Protein AF-A0AAP2DMF8-F1 (afdb_monomer_lite)

Secondary structure (DSSP, 8-state):
-HHHHHHHHHHHHHTT--PPPPPEEEE--HHHHHHHHHHHTSTTS-S-HHHHHHHHSTT-SHHHHHHHHHHHT-----EE--TTSPTTSSPPEEHHHHHHHHHHH-SSHHHHHHHHBTTB-HHHHHHHHHHHHHHHHHHIIIIIHHHHHHHH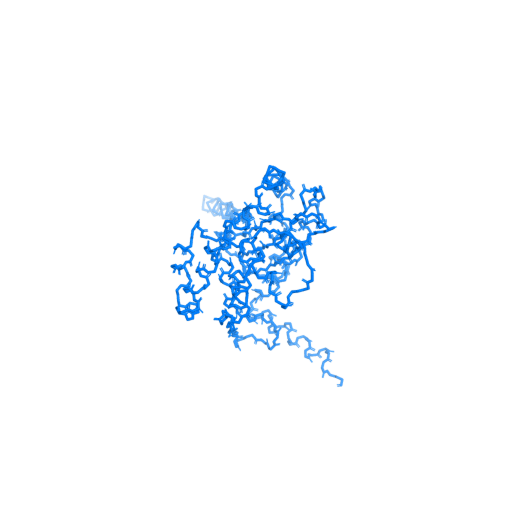HHHHHHHHHHHHTTHHHHHHHHHHHHTB---TTSPEEEEEEE-TT-SS---EEETTEEEEEE-TT---HHHHHHHHHHHHHHHHHHTB-HHHHHHHHHHHHHHHS--

Foldseek 3Di:
DVVVVVVVVVVVVVVPPPQQFAAEAFDAFLLLLLLVLLQCCAPPHDDALSVVLCCPDPNVDPVSVVLSVCSVPQPQWDWADDVLADPPQADIDTSVLQLSVLSLVDPALVSSLVSSPPSTPNVSSVSSSVSSVVRSVVCCVRFCVVLVVLVVVVSVVLVVVCVVVVLSVVVVVLCVVLVADDRSVDHQYEHEGEREPDPAKDWADDDSYIYMHGHSPDDDSVVVSVVNVVRVSVVSSNRRDSVVSVVVVVVCCVPPVPD

pLDDT: mean 92.04, std 11.85, range [44.16, 98.81]

Organism: NCBI:txid2782349

Structure (mmCIF, N/CA/C/O backbone):
data_AF-A0AAP2DMF8-F1
#
_entry.id   AF-A0AAP2DMF8-F1
#
loop_
_atom_site.group_PDB
_atom_site.id
_atom_site.type_symbol
_atom_site.label_atom_id
_atom_site.label_alt_id
_atom_site.label_comp_id
_atom_site.label_asym_id
_atom_site.label_entity_id
_atom_site.label_seq_id
_atom_site.pdbx_PDB_ins_code
_atom_site.Cartn_x
_atom_site.Cartn_y
_atom_site.Cartn_z
_atom_site.occupancy
_atom_site.B_iso_or_equiv
_atom_site.auth_seq_id
_atom_site.auth_comp_id
_atom_site.auth_asym_id
_atom_site.auth_atom_id
_atom_site.pdbx_PDB_model_num
ATOM 1 N N . MET A 1 1 ? -0.158 4.351 -59.931 1.00 57.78 1 MET A N 1
ATOM 2 C CA . MET A 1 1 ? -0.728 5.292 -58.930 1.00 57.78 1 MET A CA 1
ATOM 3 C C . MET A 1 1 ? -1.593 4.613 -57.868 1.00 57.78 1 MET A C 1
ATOM 5 O O . MET A 1 1 ? -1.328 4.850 -56.700 1.00 57.78 1 MET A O 1
ATOM 9 N N . LYS A 1 2 ? -2.557 3.743 -58.217 1.00 54.47 2 LYS A N 1
ATOM 10 C CA . LYS A 1 2 ? -3.480 3.111 -57.244 1.00 54.47 2 LYS A CA 1
ATOM 11 C C . LYS A 1 2 ? -2.802 2.346 -56.086 1.00 54.47 2 LYS A C 1
ATOM 13 O O . LYS A 1 2 ? -3.217 2.505 -54.949 1.00 54.47 2 LYS A O 1
ATOM 18 N N . GLN A 1 3 ? -1.717 1.607 -56.340 1.00 58.47 3 GLN A N 1
ATOM 19 C CA . GLN A 1 3 ? -0.972 0.896 -55.282 1.00 58.47 3 GLN A CA 1
ATOM 20 C C . GLN A 1 3 ? -0.193 1.827 -54.334 1.00 58.47 3 GLN A C 1
ATOM 22 O O . GLN A 1 3 ? -0.058 1.521 -53.155 1.00 58.47 3 GLN A O 1
ATOM 27 N N . ARG A 1 4 ? 0.277 2.990 -54.817 1.00 60.00 4 ARG A N 1
ATOM 28 C CA . ARG A 1 4 ? 0.995 3.973 -53.983 1.00 60.00 4 ARG A CA 1
ATOM 29 C C . ARG A 1 4 ? 0.049 4.736 -53.048 1.00 60.00 4 ARG A C 1
ATOM 31 O O . ARG A 1 4 ? 0.435 5.037 -51.930 1.00 60.00 4 ARG A O 1
ATOM 38 N N . LEU A 1 5 ? -1.192 4.980 -53.480 1.00 64.56 5 LEU A N 1
ATOM 39 C CA . LEU A 1 5 ? -2.255 5.536 -52.631 1.00 64.56 5 LEU A CA 1
ATOM 40 C C . LEU A 1 5 ? -2.709 4.551 -51.542 1.00 64.56 5 LEU A C 1
ATOM 42 O O . LEU A 1 5 ? -2.976 4.975 -50.424 1.00 64.56 5 LEU A O 1
ATOM 46 N N . LEU A 1 6 ? -2.746 3.247 -51.842 1.00 63.56 6 LEU A N 1
ATOM 47 C CA . LEU A 1 6 ? -3.119 2.218 -50.864 1.00 63.56 6 LEU A CA 1
ATOM 48 C C . LEU A 1 6 ? -2.064 2.060 -49.754 1.00 63.56 6 LEU A C 1
ATOM 50 O O . LEU A 1 6 ? -2.418 1.940 -48.586 1.00 63.56 6 LEU A O 1
ATOM 54 N N . LEU A 1 7 ? -0.777 2.120 -50.116 1.00 63.28 7 LEU A N 1
ATOM 55 C CA . LEU A 1 7 ? 0.345 2.119 -49.168 1.00 63.28 7 LEU A CA 1
ATOM 56 C C . LEU A 1 7 ? 0.354 3.367 -48.276 1.00 63.28 7 LEU A C 1
ATOM 58 O O . LEU A 1 7 ? 0.592 3.235 -47.082 1.00 63.28 7 LEU A O 1
ATOM 62 N N . LEU A 1 8 ? 0.042 4.546 -48.831 1.00 61.31 8 LEU A N 1
ATOM 63 C CA . LEU A 1 8 ? -0.055 5.795 -48.064 1.00 61.31 8 LEU A CA 1
ATOM 64 C C . LEU A 1 8 ? -1.242 5.787 -47.084 1.00 61.31 8 LEU A C 1
ATOM 66 O O . LEU A 1 8 ? -1.142 6.310 -45.980 1.00 61.31 8 LEU A O 1
ATOM 70 N N . ALA A 1 9 ? -2.367 5.182 -47.481 1.00 61.09 9 ALA A N 1
ATOM 71 C CA . ALA A 1 9 ? -3.514 4.997 -46.600 1.00 61.09 9 ALA A CA 1
ATOM 72 C C . ALA A 1 9 ? -3.183 4.022 -45.458 1.00 61.09 9 ALA A C 1
ATOM 74 O O . ALA A 1 9 ? -3.486 4.315 -44.307 1.00 61.09 9 ALA A O 1
ATOM 75 N N . PHE A 1 10 ? -2.499 2.908 -45.744 1.00 58.22 10 PHE A N 1
ATOM 76 C CA . PHE A 1 10 ? -2.104 1.940 -44.715 1.00 58.22 10 PHE A CA 1
ATOM 77 C C . PHE A 1 10 ? -1.116 2.525 -43.694 1.00 58.22 10 PHE A C 1
ATOM 79 O O . PHE A 1 10 ? -1.256 2.254 -42.505 1.00 58.22 10 PHE A O 1
ATOM 86 N N . SER A 1 11 ? -0.176 3.377 -44.120 1.00 57.53 11 SER A N 1
ATOM 87 C CA . SER A 1 11 ? 0.749 4.053 -43.199 1.00 57.53 11 SER A CA 1
ATOM 88 C C . SER A 1 11 ? 0.088 5.156 -42.359 1.00 57.53 11 SER A C 1
ATOM 90 O O . SER A 1 11 ? 0.510 5.382 -41.226 1.00 57.53 11 SER A O 1
ATOM 92 N N . LEU A 1 12 ? -0.985 5.789 -42.851 1.00 55.19 12 LEU A N 1
ATOM 93 C CA . LEU A 1 12 ? -1.805 6.734 -42.074 1.00 55.19 12 LEU A CA 1
ATOM 94 C C . LEU A 1 12 ? -2.716 6.037 -41.043 1.00 55.19 12 LEU A C 1
ATOM 96 O O . LEU A 1 12 ? -3.024 6.623 -40.007 1.00 55.19 12 LEU A O 1
ATOM 100 N N . PHE A 1 13 ? -3.122 4.784 -41.280 1.00 51.28 13 PHE A N 1
ATOM 101 C CA . PHE A 1 13 ? -3.886 4.000 -40.298 1.00 51.28 13 PHE A CA 1
ATOM 102 C C . PHE A 1 13 ? -3.004 3.375 -39.207 1.00 51.28 13 PHE A C 1
ATOM 104 O O . PHE A 1 13 ? -3.477 3.190 -38.088 1.00 51.28 13 PHE A O 1
ATOM 111 N N . THR A 1 14 ? -1.715 3.117 -39.466 1.00 52.53 14 THR A N 1
ATOM 112 C CA . THR A 1 14 ? -0.788 2.629 -38.425 1.00 52.53 14 THR A CA 1
ATOM 113 C C . THR A 1 14 ? -0.403 3.691 -37.393 1.00 52.53 14 THR A C 1
ATOM 115 O O . THR A 1 14 ? 0.017 3.337 -36.297 1.00 52.53 14 THR A O 1
ATOM 118 N N . THR A 1 15 ? -0.583 4.984 -37.688 1.00 48.97 15 THR A N 1
ATOM 119 C CA . THR A 1 15 ? -0.313 6.072 -36.727 1.00 48.97 15 THR A CA 1
ATOM 120 C C . THR A 1 15 ? -1.485 6.372 -35.788 1.00 48.97 15 THR A C 1
ATOM 122 O O . THR A 1 15 ? -1.335 7.177 -34.876 1.00 48.97 15 THR A O 1
ATOM 125 N N . LEU A 1 16 ? -2.645 5.732 -35.986 1.00 44.16 16 LEU A N 1
ATOM 126 C CA . LEU A 1 16 ? -3.814 5.841 -35.099 1.00 44.16 16 LEU A CA 1
ATOM 127 C C . LEU A 1 16 ? -3.920 4.689 -34.094 1.00 44.16 16 LEU A C 1
ATOM 129 O O . LEU A 1 16 ? -4.906 4.602 -33.363 1.00 44.16 16 LEU A O 1
ATOM 133 N N . ALA A 1 17 ? -2.896 3.838 -33.999 1.00 44.91 17 ALA A N 1
ATOM 134 C CA . ALA A 1 17 ? -2.698 3.024 -32.811 1.00 44.91 17 ALA A CA 1
ATOM 135 C C . ALA A 1 17 ? -2.281 3.955 -31.661 1.00 44.91 17 ALA A C 1
ATOM 137 O O . ALA A 1 17 ? -1.113 4.025 -31.288 1.00 44.91 17 ALA A O 1
ATOM 138 N N . SER A 1 18 ? -3.234 4.724 -31.125 1.00 49.28 18 SER A N 1
ATOM 139 C CA . SER A 1 18 ? -3.089 5.306 -29.799 1.00 49.28 18 SER A CA 1
ATOM 140 C C . SER A 1 18 ? -2.836 4.140 -28.855 1.00 49.28 18 SER A C 1
ATOM 142 O O . SER A 1 18 ? -3.754 3.377 -28.550 1.00 49.28 18 SER A O 1
ATOM 144 N N . GLY A 1 19 ? -1.578 3.969 -28.444 1.00 57.41 19 GLY A N 1
ATOM 145 C CA . GLY A 1 19 ? -1.260 3.135 -27.297 1.00 57.41 19 GLY A CA 1
ATOM 146 C C . GLY A 1 19 ? -2.193 3.557 -26.169 1.00 57.41 19 GLY A C 1
ATOM 147 O O . GLY A 1 19 ? -2.391 4.757 -25.954 1.00 57.41 19 GLY A O 1
ATOM 148 N N . GLN A 1 20 ? -2.856 2.590 -25.533 1.00 66.94 20 GLN A N 1
ATOM 149 C CA . GLN A 1 20 ? -3.723 2.897 -24.401 1.00 66.94 20 GLN A CA 1
ATOM 150 C C . GLN A 1 20 ? -2.899 3.710 -23.396 1.00 66.94 20 GLN A C 1
ATOM 152 O O . GLN A 1 20 ? -1.739 3.382 -23.143 1.00 66.94 20 GLN A O 1
ATOM 157 N N . LYS A 1 21 ? -3.465 4.808 -22.896 1.00 82.06 21 LYS A N 1
ATOM 158 C CA . LYS A 1 21 ? -2.801 5.626 -21.882 1.00 82.06 21 LYS A CA 1
ATOM 159 C C . LYS A 1 21 ? -2.784 4.863 -20.558 1.00 82.06 21 LYS A C 1
ATOM 161 O O . LYS A 1 21 ? -3.762 4.164 -20.282 1.00 82.06 21 LYS A O 1
ATOM 166 N N . PRO A 1 22 ? -1.736 4.989 -19.729 1.00 88.88 22 PRO A N 1
ATOM 167 C CA . PRO A 1 22 ? -1.749 4.447 -18.382 1.00 88.88 22 PRO A CA 1
ATOM 168 C C . PRO A 1 22 ? -2.979 4.940 -17.620 1.00 88.88 22 PRO A C 1
ATOM 170 O O . PRO A 1 22 ? -3.335 6.118 -17.671 1.00 88.88 22 PRO A O 1
ATOM 173 N N . VAL A 1 23 ? -3.641 4.028 -16.917 1.00 92.31 23 VAL A N 1
ATOM 174 C CA . 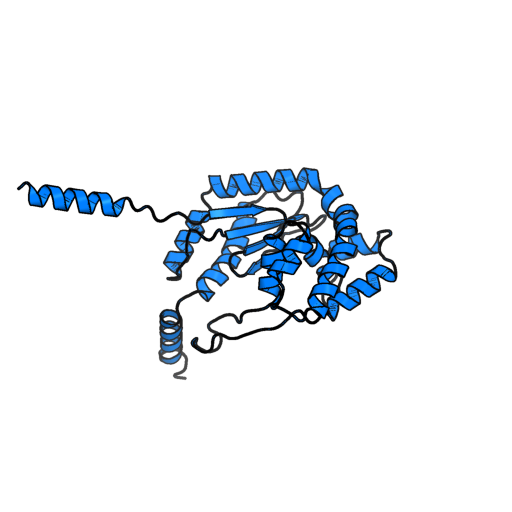VAL A 1 23 ? -4.837 4.341 -16.132 1.00 92.31 23 VAL A CA 1
ATOM 175 C C . VAL A 1 23 ? -4.444 4.472 -14.670 1.00 92.31 23 VAL A C 1
ATOM 177 O O . VAL A 1 23 ? -3.797 3.584 -14.123 1.00 92.31 23 VAL A O 1
ATOM 180 N N . PHE A 1 24 ? -4.856 5.568 -14.038 1.00 95.81 24 PHE A N 1
ATOM 181 C CA . PHE A 1 24 ? -4.701 5.780 -12.605 1.00 95.81 24 PHE A CA 1
ATOM 182 C C . PHE A 1 24 ? -6.040 5.586 -11.910 1.00 95.81 24 PHE A C 1
ATOM 184 O O . PHE A 1 24 ? -7.000 6.306 -12.185 1.00 95.81 24 PHE A O 1
ATOM 191 N N . ASN A 1 25 ? -6.088 4.632 -10.990 1.00 96.06 25 ASN A N 1
ATOM 192 C CA . ASN A 1 25 ? -7.276 4.320 -10.212 1.00 96.06 25 ASN A CA 1
ATOM 193 C C . ASN A 1 25 ? -7.092 4.825 -8.787 1.00 96.06 25 ASN A C 1
ATOM 195 O O . ASN A 1 25 ? -6.145 4.446 -8.105 1.00 96.06 25 ASN A O 1
ATOM 199 N N . VAL A 1 26 ? -8.012 5.662 -8.320 1.00 96.81 26 VAL A N 1
ATOM 200 C CA . VAL A 1 26 ? -8.028 6.139 -6.936 1.00 96.81 26 VAL A CA 1
ATOM 201 C C . VAL A 1 26 ? -8.994 5.289 -6.130 1.00 96.81 26 VAL A C 1
ATOM 203 O O . VAL A 1 26 ? -10.142 5.102 -6.532 1.00 96.81 26 VAL A O 1
ATOM 206 N N . ARG A 1 27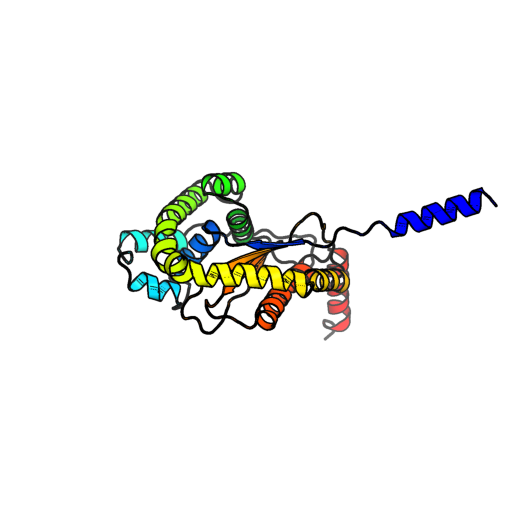 ? -8.555 4.789 -4.974 1.00 95.44 27 ARG A N 1
ATOM 207 C CA . ARG A 1 27 ? -9.403 3.973 -4.103 1.00 95.44 27 ARG A CA 1
ATOM 208 C C . ARG A 1 27 ? -9.100 4.143 -2.621 1.00 95.44 27 ARG A C 1
ATOM 210 O O . ARG A 1 27 ? -8.063 4.657 -2.209 1.00 95.44 27 ARG A O 1
ATOM 217 N N . TYR A 1 28 ? -10.025 3.639 -1.822 1.00 97.25 28 TYR A N 1
ATOM 218 C CA . TYR A 1 28 ? -9.837 3.336 -0.411 1.00 97.25 28 TYR A CA 1
ATOM 219 C C . TYR A 1 28 ? -9.863 1.809 -0.248 1.00 97.25 28 TYR A C 1
ATOM 221 O O . TYR A 1 28 ? -10.702 1.143 -0.850 1.00 97.25 28 TYR A O 1
ATOM 229 N N . SER A 1 29 ? -8.940 1.249 0.539 1.00 98.00 29 SER A N 1
ATOM 230 C CA . SER A 1 29 ? -8.905 -0.186 0.862 1.00 98.00 29 SER A CA 1
ATOM 231 C C . SER A 1 29 ? -8.958 -0.374 2.375 1.00 98.00 29 SER A C 1
ATOM 233 O O . SER A 1 29 ? -7.991 -0.090 3.084 1.00 98.00 29 SER A O 1
ATOM 235 N N . GLU A 1 30 ? -10.080 -0.877 2.886 1.00 98.06 30 GLU A N 1
ATOM 236 C CA . GLU A 1 30 ? -10.251 -1.176 4.314 1.00 98.06 30 GLU A CA 1
ATOM 237 C C . GLU A 1 30 ? -9.221 -2.203 4.808 1.00 98.06 30 GLU A C 1
ATOM 239 O O . GLU A 1 30 ? -8.639 -2.048 5.882 1.00 98.06 30 GLU A O 1
ATOM 244 N N . LEU A 1 31 ? -8.937 -3.232 4.004 1.00 98.56 31 LEU A N 1
ATOM 245 C CA . LEU A 1 31 ? -7.990 -4.285 4.370 1.00 98.56 31 LEU A CA 1
ATOM 246 C C . LEU A 1 31 ? -6.563 -3.743 4.496 1.00 98.56 31 LEU A C 1
ATOM 248 O O . LEU A 1 31 ? -5.889 -4.005 5.496 1.00 98.56 31 LEU A O 1
ATOM 252 N N . LEU A 1 32 ? -6.109 -2.957 3.511 1.00 98.62 32 LEU A N 1
ATOM 253 C CA . LEU A 1 32 ? -4.788 -2.334 3.561 1.00 98.62 32 LEU A CA 1
ATOM 254 C C . LEU A 1 32 ? -4.696 -1.374 4.746 1.00 98.62 32 LEU A C 1
ATOM 256 O O . LEU A 1 32 ? -3.713 -1.381 5.482 1.00 98.62 32 LEU A O 1
ATOM 260 N N . THR A 1 33 ? -5.709 -0.537 4.933 1.00 98.00 33 THR A N 1
ATOM 261 C CA . THR A 1 33 ? -5.682 0.501 5.969 1.00 98.00 33 THR A CA 1
ATOM 262 C C . THR A 1 33 ? -5.756 -0.083 7.368 1.00 98.00 33 THR A C 1
ATOM 264 O O . THR A 1 33 ? -5.054 0.393 8.258 1.00 98.00 33 THR A O 1
ATOM 267 N N . THR A 1 34 ? -6.477 -1.190 7.543 1.00 98.62 34 THR A N 1
ATOM 268 C CA . THR A 1 34 ? -6.451 -1.989 8.773 1.00 98.62 34 THR A CA 1
ATOM 269 C C . THR A 1 34 ? -5.062 -2.572 9.034 1.00 98.62 34 THR A C 1
ATOM 271 O O . THR A 1 34 ? -4.575 -2.502 10.164 1.00 98.62 34 THR A O 1
ATOM 274 N N . TYR A 1 35 ? -4.397 -3.120 8.007 1.00 98.56 35 TYR A N 1
ATOM 275 C CA . TYR A 1 35 ? -3.022 -3.616 8.132 1.00 98.56 35 TYR A CA 1
ATOM 276 C C . TYR A 1 35 ? -2.065 -2.502 8.559 1.00 98.56 35 TYR A C 1
ATOM 278 O O . TYR A 1 35 ? -1.346 -2.654 9.545 1.00 98.56 35 TYR A O 1
ATOM 286 N N . ILE A 1 36 ? -2.101 -1.362 7.866 1.00 97.88 36 ILE A N 1
ATOM 287 C CA . ILE A 1 36 ? -1.262 -0.197 8.165 1.00 97.88 36 ILE A CA 1
ATOM 288 C C . ILE A 1 36 ? -1.532 0.313 9.579 1.00 97.88 36 ILE A C 1
ATOM 290 O O . ILE A 1 36 ? -0.580 0.588 10.308 1.00 97.88 36 ILE A O 1
ATOM 294 N N . PHE A 1 37 ? -2.799 0.416 9.982 1.00 98.25 37 PHE A N 1
ATOM 295 C CA . PHE A 1 37 ? -3.185 0.811 11.331 1.00 98.25 37 PHE A CA 1
ATOM 296 C C . PHE A 1 37 ? -2.558 -0.118 12.366 1.00 98.25 37 PHE A C 1
ATOM 298 O O . PHE A 1 37 ? -1.785 0.349 13.196 1.00 98.25 37 PHE A O 1
ATOM 305 N N . ALA A 1 38 ? -2.811 -1.426 12.274 1.00 98.25 38 ALA A N 1
ATOM 306 C CA . ALA A 1 38 ? -2.287 -2.407 13.220 1.00 98.25 38 ALA A CA 1
ATOM 307 C C . ALA A 1 38 ? -0.749 -2.426 13.243 1.00 98.25 38 ALA A C 1
ATOM 309 O O . ALA A 1 38 ? -0.148 -2.485 14.316 1.00 98.25 38 ALA A O 1
ATOM 310 N N . LYS A 1 39 ? -0.103 -2.311 12.076 1.00 97.31 39 LYS A N 1
ATOM 311 C CA . LYS A 1 39 ? 1.358 -2.259 11.953 1.00 97.31 39 LYS A CA 1
ATOM 312 C C . LYS A 1 39 ? 1.937 -1.008 12.615 1.00 97.31 39 LYS A C 1
ATOM 314 O O . LYS A 1 39 ? 2.896 -1.112 13.369 1.00 97.31 39 LYS A O 1
ATOM 319 N N . ASN A 1 40 ? 1.293 0.147 12.450 1.00 96.75 40 ASN A N 1
ATOM 320 C CA . ASN A 1 40 ? 1.678 1.389 13.126 1.00 96.75 40 ASN A CA 1
ATOM 321 C C . ASN A 1 40 ? 1.478 1.349 14.644 1.00 96.75 40 ASN A C 1
ATOM 323 O O . ASN A 1 40 ? 1.961 2.257 15.314 1.00 96.75 40 ASN A O 1
ATOM 327 N N . LEU A 1 41 ? 0.794 0.346 15.206 1.00 97.31 41 LEU A N 1
ATOM 328 C CA . LEU A 1 41 ? 0.699 0.153 16.655 1.00 97.31 41 LEU A CA 1
ATOM 329 C C . LEU A 1 41 ? 1.883 -0.636 17.233 1.00 97.31 41 LEU A C 1
ATOM 331 O O . LEU A 1 41 ? 2.071 -0.600 18.451 1.00 97.31 41 LEU A O 1
ATOM 335 N N . THR A 1 42 ? 2.691 -1.315 16.410 1.00 96.38 42 THR A N 1
ATOM 336 C CA . THR A 1 42 ? 3.801 -2.139 16.913 1.00 96.38 42 THR A CA 1
ATOM 337 C C . THR A 1 42 ? 4.950 -1.302 17.471 1.00 96.38 42 THR A C 1
ATOM 339 O O . THR A 1 42 ? 5.043 -0.091 17.242 1.00 96.38 42 THR A O 1
ATOM 342 N N . ALA A 1 43 ? 5.824 -1.932 18.260 1.00 90.69 43 ALA A N 1
ATOM 343 C CA . ALA A 1 43 ? 6.897 -1.240 18.970 1.00 90.69 43 ALA A CA 1
ATOM 344 C C . ALA A 1 43 ? 7.907 -0.568 18.024 1.00 90.69 43 ALA A C 1
ATOM 346 O O . ALA A 1 43 ? 8.430 0.488 18.365 1.00 90.69 43 ALA A O 1
ATOM 347 N N . GLY A 1 44 ? 8.128 -1.138 16.832 1.00 87.12 44 GLY A N 1
ATOM 348 C CA . GLY A 1 44 ? 9.069 -0.606 15.841 1.00 87.12 44 GLY A CA 1
ATOM 349 C C . GLY A 1 44 ? 8.681 0.750 15.241 1.00 87.12 44 GLY A C 1
ATOM 350 O O . GLY A 1 44 ? 9.542 1.454 14.723 1.00 87.12 44 GLY A O 1
ATOM 351 N N . TYR A 1 45 ? 7.410 1.149 15.332 1.00 87.62 45 TYR A N 1
ATOM 352 C CA . TYR A 1 45 ? 6.971 2.478 14.907 1.00 87.62 45 TYR A CA 1
ATOM 353 C C . TYR A 1 45 ? 7.095 3.463 16.072 1.00 87.62 45 TYR A C 1
ATOM 355 O O . TYR A 1 45 ? 6.770 3.125 17.206 1.00 87.62 45 TYR A O 1
ATOM 363 N N . GLY A 1 46 ? 7.525 4.701 15.825 1.00 89.25 46 GLY A N 1
ATOM 364 C CA . GLY A 1 46 ? 7.488 5.760 16.841 1.00 89.25 46 GLY A CA 1
ATOM 365 C C . GLY A 1 46 ? 6.059 6.105 17.286 1.00 89.25 46 GLY A C 1
ATOM 366 O O . GLY A 1 46 ? 5.081 5.490 16.841 1.00 89.25 46 GLY A O 1
ATOM 367 N N . ASP A 1 47 ? 5.914 7.102 18.159 1.00 91.00 47 ASP A N 1
ATOM 368 C CA . ASP A 1 47 ? 4.594 7.674 18.434 1.00 91.00 47 ASP A CA 1
ATOM 369 C C . ASP A 1 47 ? 3.997 8.277 17.153 1.00 91.00 47 ASP A C 1
ATOM 371 O O . ASP A 1 47 ? 4.682 8.918 16.357 1.00 91.00 47 ASP A O 1
ATOM 375 N N . ASN A 1 48 ? 2.707 8.028 16.938 1.00 92.44 48 ASN A N 1
ATOM 376 C CA . ASN A 1 48 ? 1.977 8.447 15.746 1.00 92.44 48 ASN A CA 1
ATOM 377 C C . ASN A 1 48 ? 0.481 8.651 16.067 1.00 92.44 48 ASN A C 1
ATOM 379 O O . ASN A 1 48 ? 0.019 8.228 17.141 1.00 92.44 48 ASN A O 1
ATOM 383 N N . PRO A 1 49 ? -0.297 9.289 15.169 1.00 92.62 49 PRO A N 1
ATOM 384 C CA . PRO A 1 49 ? -1.717 9.545 15.408 1.00 92.62 49 PRO A CA 1
ATOM 385 C C . PRO A 1 49 ? -2.534 8.277 15.697 1.00 92.62 49 PRO A C 1
ATOM 387 O O . PRO A 1 49 ? -3.347 8.278 16.618 1.00 92.62 49 PRO A O 1
ATOM 390 N N . PHE A 1 50 ? -2.269 7.161 15.009 1.00 95.31 50 PHE A N 1
ATOM 391 C CA . PHE A 1 50 ? -2.989 5.903 15.241 1.00 95.31 50 PHE A CA 1
ATOM 392 C C . PHE A 1 50 ? -2.739 5.326 16.631 1.00 95.31 50 PHE A C 1
ATOM 394 O O . PHE A 1 50 ? -3.690 4.961 17.323 1.00 95.31 50 PHE A O 1
ATOM 401 N N . LYS A 1 51 ? -1.481 5.306 17.087 1.00 94.94 51 LYS A N 1
ATOM 402 C CA . LYS A 1 51 ? -1.142 4.913 18.464 1.00 94.94 51 LYS A CA 1
ATOM 403 C C . LYS A 1 51 ? -1.824 5.797 19.492 1.00 94.94 51 LYS A C 1
ATOM 405 O O . LYS A 1 51 ? -2.278 5.294 20.518 1.00 94.94 51 LYS A O 1
ATOM 410 N N . THR A 1 52 ? -1.881 7.097 19.225 1.00 94.12 52 THR A N 1
ATOM 411 C CA . THR A 1 52 ? -2.499 8.073 20.126 1.00 94.12 52 THR A CA 1
ATOM 412 C C . THR A 1 52 ? -3.989 7.793 20.299 1.00 94.12 52 THR A C 1
ATOM 414 O O . THR A 1 52 ? -4.453 7.697 21.435 1.00 94.12 52 THR A O 1
ATOM 417 N N . GLU A 1 53 ? -4.723 7.594 19.203 1.00 95.12 53 GLU A N 1
ATOM 418 C CA . GLU A 1 53 ? -6.157 7.280 19.259 1.00 95.12 53 GLU A CA 1
ATOM 419 C C . GLU A 1 53 ? -6.419 5.894 19.861 1.00 95.12 53 GLU A C 1
ATOM 421 O O . GLU A 1 53 ? -7.286 5.734 20.721 1.00 95.12 53 GLU A O 1
ATOM 426 N N . PHE A 1 54 ? -5.608 4.894 19.507 1.00 97.12 54 PHE A N 1
ATOM 427 C CA . PHE A 1 54 ? -5.746 3.546 20.052 1.00 97.12 54 PHE A CA 1
ATOM 428 C C . PHE A 1 54 ? -5.555 3.505 21.575 1.00 97.12 54 PHE A C 1
ATOM 430 O O . PHE A 1 54 ? -6.398 2.936 22.270 1.00 97.12 54 PHE A O 1
ATOM 437 N N . LYS A 1 55 ? -4.501 4.144 22.109 1.00 96.06 55 LYS A N 1
ATOM 438 C CA . LYS A 1 55 ? -4.188 4.181 23.555 1.00 96.06 55 LYS A CA 1
ATOM 439 C C . LYS A 1 55 ? -5.304 4.817 24.398 1.00 96.06 55 LYS A C 1
ATOM 441 O O . LYS A 1 55 ? -5.468 4.436 25.551 1.00 96.06 55 LYS A O 1
ATOM 446 N N . LYS A 1 56 ? -6.060 5.769 23.839 1.00 96.19 56 LYS A N 1
ATOM 447 C CA . LYS A 1 56 ? -7.190 6.439 24.515 1.00 96.19 56 LYS A CA 1
ATOM 448 C C . LYS A 1 56 ? -8.496 5.640 24.452 1.00 96.19 56 LYS A C 1
ATOM 450 O O . LYS A 1 56 ? -9.451 5.970 25.148 1.00 96.19 56 LYS A O 1
ATOM 455 N N . SER A 1 57 ? -8.564 4.633 23.586 1.00 97.62 57 SER A N 1
ATOM 456 C CA . SER A 1 57 ? -9.795 3.900 23.301 1.00 97.62 57 SER A CA 1
ATOM 457 C C . SER A 1 57 ? -10.056 2.751 24.278 1.00 97.62 57 SER A C 1
ATOM 459 O O . SER A 1 57 ? -9.152 2.233 24.934 1.00 97.62 57 SER A O 1
ATOM 461 N N . LYS A 1 58 ? -11.292 2.236 24.259 1.00 98.06 58 LYS A N 1
ATOM 462 C CA . LYS A 1 58 ? -11.683 0.991 24.947 1.00 98.06 58 LYS A CA 1
ATOM 463 C C . LYS A 1 58 ? -10.945 -0.262 24.441 1.00 98.06 58 LYS A C 1
ATOM 465 O O . LYS A 1 58 ? -11.065 -1.325 25.043 1.00 98.06 58 LYS A O 1
ATOM 470 N N . TYR A 1 59 ? -10.216 -0.163 23.325 1.00 98.31 59 TYR A N 1
ATOM 471 C CA . TYR A 1 59 ? -9.509 -1.282 22.701 1.00 98.31 59 TYR A CA 1
ATOM 472 C C . TYR A 1 59 ? -8.072 -1.454 23.197 1.00 98.31 59 TYR A C 1
ATOM 474 O O . TYR A 1 59 ? -7.473 -2.491 22.909 1.00 98.31 59 TYR A O 1
ATOM 482 N N . ALA A 1 60 ? -7.543 -0.516 23.992 1.00 97.19 60 ALA A N 1
ATOM 483 C CA . ALA A 1 60 ? -6.234 -0.609 24.644 1.00 97.19 60 ALA A CA 1
ATOM 484 C C . ALA A 1 60 ? -6.219 -1.663 25.774 1.00 97.19 60 ALA A C 1
ATOM 486 O O . ALA A 1 60 ? -5.991 -1.371 26.942 1.00 97.19 60 ALA A O 1
ATOM 487 N N . THR A 1 61 ? -6.480 -2.917 25.411 1.00 98.31 61 THR A N 1
ATOM 488 C CA . THR A 1 61 ? -6.619 -4.072 26.305 1.00 98.31 61 THR A CA 1
ATOM 489 C C . THR A 1 61 ? -5.512 -5.087 26.047 1.00 98.31 61 THR A C 1
ATOM 491 O O . THR A 1 61 ? -4.945 -5.133 24.952 1.00 98.31 61 THR A O 1
ATOM 494 N N . GLU A 1 62 ? -5.256 -5.971 27.013 1.00 98.06 62 GLU A N 1
ATOM 495 C CA . GLU A 1 62 ? -4.267 -7.053 26.877 1.00 98.06 62 GLU A CA 1
ATOM 496 C C . GLU A 1 62 ? -4.485 -7.919 25.629 1.00 98.06 62 GLU A C 1
ATOM 498 O O . GLU A 1 62 ? -3.521 -8.339 24.987 1.00 98.06 62 GLU A O 1
ATOM 503 N N . LYS A 1 63 ? -5.751 -8.153 25.245 1.00 98.00 63 LYS A N 1
ATOM 504 C CA . LYS A 1 63 ? -6.104 -8.891 24.026 1.00 98.00 63 LYS A CA 1
ATOM 505 C C . LYS A 1 63 ? -5.453 -8.262 22.793 1.00 98.00 63 LYS A C 1
ATOM 507 O O . LYS A 1 63 ? -4.790 -8.965 22.035 1.00 98.00 63 LYS A O 1
ATOM 512 N N . TYR A 1 64 ? -5.645 -6.961 22.583 1.00 98.56 64 TYR A N 1
ATOM 513 C CA . TYR A 1 64 ? -5.113 -6.285 21.400 1.00 98.56 64 TYR A CA 1
ATOM 514 C C . TYR A 1 64 ? -3.612 -6.033 21.502 1.00 98.56 64 TYR A C 1
ATOM 516 O O . TYR A 1 64 ? -2.933 -6.146 20.488 1.00 98.56 64 TYR A O 1
ATOM 524 N N . GLN A 1 65 ? -3.070 -5.803 22.703 1.00 97.94 65 GLN A N 1
ATOM 525 C CA . GLN A 1 65 ? -1.615 -5.747 22.895 1.00 97.94 65 GLN A CA 1
ATOM 526 C C . GLN A 1 65 ? -0.945 -7.054 22.453 1.00 97.94 65 GLN A C 1
ATOM 528 O O . GLN A 1 65 ? 0.043 -7.028 21.724 1.00 97.94 65 GLN A O 1
ATOM 533 N N . ARG A 1 66 ? -1.539 -8.209 22.784 1.00 98.31 66 ARG A N 1
ATOM 534 C CA . ARG A 1 66 ? -1.052 -9.514 22.316 1.00 98.31 66 ARG A CA 1
ATOM 535 C C . ARG A 1 66 ? -1.101 -9.644 20.794 1.00 98.31 66 ARG A C 1
ATOM 537 O O . ARG A 1 66 ? -0.144 -10.142 20.211 1.00 98.31 66 ARG A O 1
ATOM 544 N N . LEU A 1 67 ? -2.184 -9.200 20.153 1.00 98.69 67 LEU A N 1
ATOM 545 C CA . LEU A 1 67 ? -2.303 -9.222 18.688 1.00 98.69 67 LEU A CA 1
ATOM 546 C C . LEU A 1 67 ? -1.264 -8.309 18.014 1.00 98.69 67 LEU A C 1
ATOM 548 O O . LEU A 1 67 ? -0.707 -8.686 16.988 1.00 98.69 67 LEU A O 1
ATOM 552 N N . ILE A 1 68 ? -0.963 -7.148 18.605 1.00 98.38 68 ILE A N 1
ATOM 553 C CA . ILE A 1 68 ? 0.084 -6.227 18.129 1.00 98.38 68 ILE A CA 1
ATOM 554 C C . ILE A 1 68 ? 1.458 -6.899 18.216 1.00 98.38 68 ILE A C 1
ATOM 556 O O . ILE A 1 68 ? 2.189 -6.912 17.230 1.00 98.38 68 ILE A O 1
ATOM 560 N N . SER A 1 69 ? 1.800 -7.517 19.352 1.00 97.25 69 SER A N 1
ATOM 561 C CA . SER A 1 69 ? 3.066 -8.252 19.502 1.00 97.25 69 SER A CA 1
ATOM 562 C C . SER A 1 69 ? 3.172 -9.449 18.550 1.00 97.25 69 SER A C 1
ATOM 564 O O . SER A 1 69 ? 4.242 -9.733 18.013 1.00 97.25 69 SER A O 1
ATOM 566 N N . GLN A 1 70 ? 2.058 -10.145 18.311 1.00 97.75 70 GLN A N 1
ATOM 567 C CA . GLN A 1 70 ? 1.992 -11.223 17.326 1.00 97.75 70 GLN A CA 1
ATOM 568 C C . GLN A 1 70 ? 2.219 -10.713 15.902 1.00 97.75 70 GLN A C 1
ATOM 570 O O . GLN A 1 70 ? 2.934 -11.363 15.151 1.00 97.75 70 GLN A O 1
ATOM 575 N N . LEU A 1 71 ? 1.651 -9.560 15.535 1.00 97.88 71 LEU A N 1
ATOM 576 C CA . LEU A 1 71 ? 1.889 -8.938 14.232 1.00 97.88 71 LEU A CA 1
ATOM 577 C C . LEU A 1 71 ? 3.351 -8.505 14.067 1.00 97.88 71 LEU A C 1
ATOM 579 O O . LEU A 1 71 ? 3.921 -8.673 12.994 1.00 97.88 71 LEU A O 1
ATOM 583 N N . ASP A 1 72 ? 3.959 -7.958 15.120 1.00 95.56 72 ASP A N 1
ATOM 584 C CA . ASP A 1 72 ? 5.335 -7.445 15.085 1.00 95.56 72 ASP A CA 1
ATOM 585 C C . ASP A 1 72 ? 6.378 -8.542 14.836 1.00 95.56 72 ASP A C 1
ATOM 587 O O . ASP A 1 72 ? 7.395 -8.311 14.190 1.00 95.56 72 ASP A O 1
ATOM 591 N N . THR A 1 73 ? 6.088 -9.754 15.309 1.00 95.12 73 THR A N 1
ATOM 592 C CA . THR A 1 73 ? 6.949 -10.938 15.172 1.00 95.12 73 THR A CA 1
ATOM 593 C C . THR A 1 73 ? 6.534 -11.854 14.020 1.00 95.12 73 THR A C 1
ATOM 595 O O . THR A 1 73 ? 7.145 -12.904 13.809 1.00 95.12 73 THR A O 1
ATOM 598 N N . LEU A 1 74 ? 5.497 -11.483 13.262 1.00 96.44 74 LEU A N 1
ATOM 599 C CA . LEU A 1 74 ? 4.945 -12.334 12.220 1.00 96.44 74 LEU A CA 1
ATOM 600 C C . LEU A 1 74 ? 5.902 -12.433 11.027 1.00 96.44 74 LEU A C 1
ATOM 602 O O . LEU A 1 74 ? 6.233 -11.436 10.385 1.00 96.44 74 LEU A O 1
ATOM 606 N N . GLY A 1 75 ? 6.305 -13.658 10.687 1.00 94.00 75 GLY A N 1
ATOM 607 C CA . GLY A 1 75 ? 7.161 -13.939 9.535 1.00 94.00 75 GLY A CA 1
ATOM 608 C C . GLY A 1 75 ? 6.420 -13.755 8.211 1.00 94.00 75 GLY A C 1
ATOM 609 O O . GLY A 1 75 ? 5.929 -14.734 7.645 1.00 94.00 75 GLY A O 1
ATOM 610 N N . ILE A 1 76 ? 6.327 -12.508 7.740 1.00 96.00 76 ILE A N 1
ATOM 611 C CA . ILE A 1 76 ? 5.735 -12.140 6.439 1.00 96.00 76 ILE A CA 1
ATOM 612 C C . ILE A 1 76 ? 6.731 -11.477 5.482 1.00 96.00 76 ILE A C 1
ATOM 614 O O . ILE A 1 76 ? 6.375 -11.234 4.332 1.00 96.00 76 ILE A O 1
ATOM 618 N N . ASN A 1 77 ? 7.960 -11.213 5.939 1.00 94.81 77 ASN A N 1
ATOM 619 C CA . ASN A 1 77 ? 8.981 -10.456 5.215 1.00 94.81 77 ASN A CA 1
ATOM 620 C C . ASN A 1 77 ? 10.061 -11.389 4.658 1.00 94.81 77 ASN A C 1
ATOM 622 O O . ASN A 1 77 ? 11.073 -11.650 5.304 1.00 94.81 77 ASN A O 1
ATOM 626 N N . TYR A 1 78 ? 9.837 -11.876 3.444 1.00 97.00 78 TYR A N 1
ATOM 627 C CA . TYR A 1 78 ? 10.799 -12.623 2.645 1.00 97.00 78 TYR A CA 1
ATOM 628 C C . TYR A 1 78 ? 11.209 -11.776 1.445 1.00 97.00 78 TYR A C 1
ATOM 630 O O . TYR A 1 78 ? 10.415 -10.984 0.927 1.00 97.00 78 TYR A O 1
ATOM 638 N N . THR A 1 79 ? 12.447 -11.954 0.989 1.00 96.56 79 THR A N 1
ATOM 639 C CA . THR A 1 79 ? 12.974 -11.219 -0.163 1.00 96.56 79 THR A CA 1
ATOM 640 C C . THR A 1 79 ? 13.611 -12.148 -1.179 1.00 96.56 79 THR A C 1
ATOM 642 O O . THR A 1 79 ? 14.248 -13.126 -0.789 1.00 96.56 79 THR A O 1
ATOM 645 N N . TYR A 1 80 ? 13.523 -11.796 -2.456 1.00 94.69 80 TYR A N 1
ATOM 646 C CA . TYR A 1 80 ? 14.256 -12.444 -3.544 1.00 94.69 80 TYR A CA 1
ATOM 647 C C . TYR A 1 80 ? 14.984 -11.399 -4.394 1.00 94.69 80 TYR A C 1
ATOM 649 O O . TYR A 1 80 ? 14.646 -10.215 -4.373 1.00 94.69 80 TYR A O 1
ATOM 657 N N . GLN A 1 81 ? 16.020 -11.827 -5.107 1.00 95.31 81 GLN A N 1
ATOM 658 C CA . GLN A 1 81 ? 16.865 -10.955 -5.922 1.00 95.31 81 GLN A CA 1
ATOM 659 C C . GLN A 1 81 ? 16.749 -11.328 -7.399 1.00 95.31 81 GLN A C 1
ATOM 661 O O . GLN A 1 81 ? 16.479 -12.482 -7.723 1.00 95.31 81 GLN A O 1
ATOM 666 N N . PHE A 1 82 ? 16.997 -10.349 -8.265 1.00 95.62 82 PHE A N 1
ATOM 667 C CA . PHE A 1 82 ? 17.090 -10.522 -9.711 1.00 95.62 82 PHE A CA 1
ATOM 668 C C . PHE A 1 82 ? 18.573 -10.548 -10.093 1.00 95.62 82 PHE A C 1
ATOM 670 O O . PHE A 1 82 ? 19.205 -9.504 -10.242 1.00 95.62 82 PHE A O 1
ATOM 677 N N . SER A 1 83 ? 19.158 -11.745 -10.138 1.00 95.69 83 SER A N 1
ATOM 678 C CA . SER A 1 83 ? 20.609 -11.954 -10.284 1.00 95.69 83 SER A CA 1
ATOM 679 C C . SER A 1 83 ? 21.192 -11.481 -11.618 1.00 95.69 83 SER A C 1
ATOM 681 O O . SER A 1 83 ? 22.404 -11.362 -11.750 1.00 95.69 83 SER A O 1
ATOM 683 N N . GLU A 1 84 ? 20.343 -11.250 -12.612 1.00 96.12 84 GLU A N 1
ATOM 684 C CA . GLU A 1 84 ? 20.706 -10.747 -13.932 1.00 96.12 84 GLU A CA 1
ATOM 685 C C . GLU A 1 84 ? 21.015 -9.241 -13.948 1.00 96.12 84 GLU A C 1
ATOM 687 O O . GLU A 1 84 ? 21.598 -8.752 -14.914 1.00 96.12 84 GLU A O 1
ATOM 692 N N . TYR A 1 85 ? 20.647 -8.513 -12.892 1.00 97.12 85 TYR A N 1
ATOM 693 C CA . TYR A 1 85 ? 20.922 -7.086 -12.749 1.00 97.12 85 TYR A CA 1
ATOM 694 C C . TYR A 1 85 ? 22.261 -6.835 -12.035 1.00 97.12 85 TYR A C 1
ATOM 696 O O . TYR A 1 85 ? 22.610 -7.581 -11.114 1.00 97.12 85 TYR A O 1
ATOM 704 N N . PRO A 1 86 ? 22.984 -5.745 -12.369 1.00 95.56 86 PRO A N 1
ATOM 705 C CA . PRO A 1 86 ? 24.119 -5.281 -11.577 1.00 95.56 86 PRO A CA 1
ATOM 706 C C . PRO A 1 86 ? 23.762 -5.108 -10.100 1.00 95.56 86 PRO A C 1
ATOM 708 O O . PRO A 1 86 ? 22.634 -4.732 -9.753 1.00 95.56 86 PRO A O 1
ATOM 711 N N . TYR A 1 87 ? 24.737 -5.345 -9.223 1.00 92.44 87 TYR A N 1
ATOM 712 C CA . TYR A 1 87 ? 24.528 -5.274 -7.780 1.00 92.44 87 TYR A CA 1
ATOM 713 C C . TYR A 1 87 ? 23.958 -3.912 -7.356 1.00 92.44 87 TYR A C 1
ATOM 715 O O . TYR A 1 87 ? 24.512 -2.864 -7.670 1.00 92.44 87 TYR A O 1
ATOM 723 N N . GLY A 1 88 ? 22.838 -3.933 -6.628 1.00 89.88 88 GLY A N 1
ATOM 724 C CA . GLY A 1 88 ? 22.185 -2.726 -6.112 1.00 89.88 88 GLY A CA 1
ATOM 725 C C . GLY A 1 88 ? 21.417 -1.899 -7.149 1.00 89.88 88 GLY A C 1
ATOM 726 O O . GLY A 1 88 ? 20.811 -0.900 -6.776 1.00 89.88 88 GLY A O 1
ATOM 727 N N . SER A 1 89 ? 21.395 -2.308 -8.422 1.00 93.50 89 SER A N 1
ATOM 728 C CA . SER A 1 89 ? 20.709 -1.558 -9.485 1.00 93.50 89 SER A CA 1
ATOM 729 C C . SER A 1 89 ? 19.209 -1.860 -9.605 1.00 93.50 89 SER A C 1
ATOM 731 O O . SER A 1 89 ? 18.492 -1.062 -10.208 1.00 93.50 89 SER A O 1
ATOM 733 N N . LYS A 1 90 ? 18.749 -2.980 -9.025 1.00 95.50 90 LYS A N 1
ATOM 734 C CA . LYS A 1 90 ? 17.346 -3.418 -8.975 1.00 95.50 90 LYS A CA 1
ATOM 735 C C . LYS A 1 90 ? 16.921 -3.686 -7.535 1.00 95.50 90 LYS A C 1
ATOM 737 O O . LYS A 1 90 ? 17.610 -4.396 -6.792 1.00 95.50 90 LYS A O 1
ATOM 742 N N . MET A 1 91 ? 15.769 -3.162 -7.143 1.00 94.31 91 MET A N 1
ATOM 743 C CA . MET A 1 91 ? 15.130 -3.452 -5.873 1.00 94.31 91 MET A CA 1
ATOM 744 C C . MET A 1 91 ? 14.774 -4.934 -5.818 1.00 94.31 91 MET A C 1
ATOM 746 O O . MET A 1 91 ? 14.198 -5.527 -6.731 1.00 94.31 91 MET A O 1
ATOM 750 N N . ARG A 1 92 ? 15.125 -5.545 -4.691 1.00 94.56 92 ARG A N 1
ATOM 751 C CA . ARG A 1 92 ? 14.726 -6.911 -4.360 1.00 94.56 92 ARG A CA 1
ATOM 752 C C . ARG A 1 92 ? 13.205 -7.001 -4.258 1.00 94.56 92 ARG A C 1
ATOM 754 O O . ARG A 1 92 ? 12.565 -6.124 -3.682 1.00 94.56 92 ARG A O 1
ATOM 761 N N . GLY A 1 93 ? 12.637 -8.090 -4.763 1.00 94.81 93 GLY A N 1
ATOM 762 C CA . GLY A 1 93 ? 11.224 -8.370 -4.559 1.00 94.81 93 GLY A CA 1
ATOM 763 C C . GLY A 1 93 ? 10.958 -8.706 -3.095 1.00 94.81 93 GLY A C 1
ATOM 764 O O . GLY A 1 93 ? 11.754 -9.406 -2.466 1.00 94.81 93 GLY A O 1
ATOM 765 N N . MET A 1 94 ? 9.856 -8.193 -2.547 1.00 96.38 94 MET A N 1
ATOM 766 C CA . MET A 1 94 ? 9.487 -8.360 -1.140 1.00 96.38 94 MET A CA 1
ATOM 767 C C . MET A 1 94 ? 8.057 -8.876 -1.020 1.00 96.38 94 MET A C 1
ATOM 769 O O . MET A 1 94 ? 7.132 -8.318 -1.614 1.00 96.38 94 MET A O 1
ATOM 773 N N . THR A 1 95 ? 7.854 -9.921 -0.218 1.00 97.88 95 THR A N 1
ATOM 774 C CA . THR A 1 95 ? 6.515 -10.491 0.008 1.00 97.88 95 THR A CA 1
ATOM 775 C C . THR A 1 95 ? 5.560 -9.488 0.643 1.00 97.88 95 THR A C 1
ATOM 777 O O . THR A 1 95 ? 4.384 -9.495 0.297 1.00 97.88 95 THR A O 1
ATOM 780 N N . GLU A 1 96 ? 6.041 -8.578 1.495 1.00 97.00 96 GLU A N 1
ATOM 781 C CA . GLU A 1 96 ? 5.214 -7.517 2.085 1.00 97.00 96 GLU A CA 1
ATOM 782 C C . GLU A 1 96 ? 4.579 -6.613 1.021 1.00 97.00 96 GLU A C 1
ATOM 784 O O . GLU A 1 96 ? 3.377 -6.351 1.075 1.00 97.00 96 GLU A O 1
ATOM 789 N N . SER A 1 97 ? 5.340 -6.198 0.004 1.00 97.50 97 SER A N 1
ATOM 790 C CA . SER A 1 97 ? 4.823 -5.383 -1.102 1.00 97.50 97 SER A CA 1
ATOM 791 C C . SER A 1 97 ? 3.735 -6.119 -1.888 1.00 97.50 97 SER A C 1
ATOM 793 O O . SER A 1 97 ? 2.717 -5.525 -2.249 1.00 97.50 97 SER A O 1
ATOM 795 N N . ILE A 1 98 ? 3.902 -7.429 -2.108 1.00 98.25 98 ILE A N 1
ATOM 796 C CA . ILE A 1 98 ? 2.899 -8.260 -2.794 1.00 98.25 98 ILE A CA 1
ATOM 797 C C . ILE A 1 98 ? 1.651 -8.436 -1.917 1.00 98.25 98 ILE A C 1
ATOM 799 O O . ILE A 1 98 ? 0.532 -8.312 -2.413 1.00 98.25 98 ILE A O 1
ATOM 803 N N . LEU A 1 99 ? 1.816 -8.661 -0.610 1.00 98.69 99 LEU A N 1
ATOM 804 C CA . LEU A 1 99 ? 0.699 -8.744 0.335 1.00 98.69 99 LEU A CA 1
ATOM 805 C C . LEU A 1 99 ? -0.085 -7.428 0.375 1.00 98.69 99 LEU A C 1
ATOM 807 O O . LEU A 1 99 ? -1.310 -7.459 0.297 1.00 98.69 99 LEU A O 1
ATOM 811 N N . LYS A 1 100 ? 0.589 -6.273 0.415 1.00 98.56 100 LYS A N 1
ATOM 812 C CA . LYS A 1 100 ? -0.064 -4.955 0.345 1.00 98.56 100 LYS A CA 1
ATOM 813 C C . LYS A 1 100 ? -0.823 -4.758 -0.962 1.00 98.56 100 LYS A C 1
ATOM 815 O O . LYS A 1 100 ? -1.984 -4.361 -0.918 1.00 98.56 100 LYS A O 1
ATOM 820 N N . LYS A 1 101 ? -0.225 -5.107 -2.106 1.00 98.44 101 LYS A N 1
ATOM 821 C CA . LYS A 1 101 ? -0.921 -5.111 -3.406 1.00 98.44 101 LYS A CA 1
ATOM 822 C C . LYS A 1 101 ? -2.176 -5.986 -3.364 1.00 98.44 101 LYS A C 1
ATOM 824 O O . LYS A 1 101 ? -3.233 -5.574 -3.833 1.00 98.44 101 LYS A O 1
ATOM 829 N N . ASN A 1 102 ? -2.094 -7.171 -2.766 1.00 98.69 102 ASN A N 1
ATOM 830 C CA . ASN A 1 102 ? -3.249 -8.053 -2.629 1.00 98.69 102 ASN A CA 1
ATOM 831 C C . ASN A 1 102 ? -4.317 -7.474 -1.688 1.00 98.69 102 ASN A C 1
ATOM 833 O O . ASN A 1 102 ? -5.495 -7.600 -1.998 1.00 98.69 102 ASN A O 1
ATOM 837 N N . LEU A 1 103 ? -3.948 -6.804 -0.590 1.00 98.75 103 LEU A N 1
ATOM 838 C CA . LEU A 1 103 ? -4.899 -6.105 0.291 1.00 98.75 103 LEU A CA 1
ATOM 839 C C . LEU A 1 103 ? -5.639 -4.974 -0.447 1.00 98.75 103 LEU A C 1
ATOM 841 O O . LEU A 1 103 ? -6.831 -4.781 -0.231 1.00 98.75 103 LEU A O 1
ATOM 845 N N . ILE A 1 104 ? -4.953 -4.248 -1.335 1.00 98.44 104 ILE A N 1
ATOM 846 C CA . ILE A 1 104 ? -5.552 -3.208 -2.194 1.00 98.44 104 ILE A CA 1
ATOM 847 C C . ILE A 1 104 ? -6.541 -3.812 -3.201 1.00 98.44 104 ILE A C 1
ATOM 849 O O . ILE A 1 104 ? -7.589 -3.226 -3.476 1.00 98.44 104 ILE A O 1
ATOM 853 N N . ALA A 1 105 ? -6.196 -4.973 -3.758 1.00 97.88 105 ALA A N 1
ATOM 854 C CA . ALA A 1 105 ? -6.947 -5.629 -4.824 1.00 97.88 105 ALA A CA 1
ATOM 855 C C . ALA A 1 105 ? -8.080 -6.553 -4.340 1.00 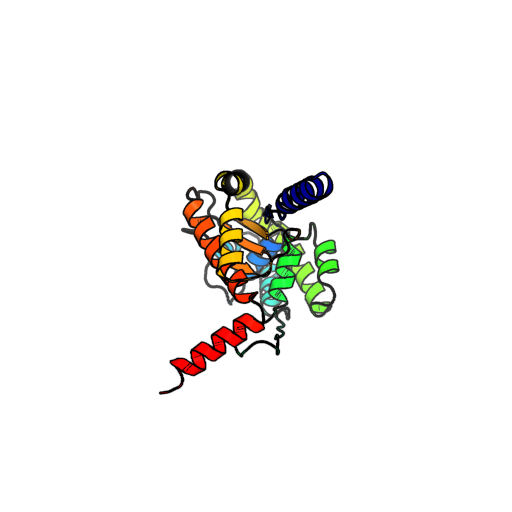97.88 105 ALA A C 1
ATOM 857 O O . ALA A 1 105 ? -8.750 -7.146 -5.182 1.00 97.88 105 ALA A O 1
ATOM 858 N N . SER A 1 106 ? -8.264 -6.714 -3.025 1.00 98.44 106 SER A N 1
ATOM 859 C CA . SER A 1 106 ? -9.238 -7.651 -2.452 1.00 98.44 106 SER A CA 1
ATOM 860 C C . SER A 1 106 ? -10.389 -6.935 -1.764 1.00 98.44 106 SER A C 1
ATOM 862 O O . SER A 1 106 ? -10.168 -6.014 -0.979 1.00 98.44 106 SER A O 1
ATOM 864 N N . ASP A 1 107 ? -11.602 -7.445 -1.963 1.00 96.00 107 ASP A N 1
ATOM 865 C CA . ASP A 1 107 ? -12.810 -6.898 -1.328 1.00 96.00 107 ASP A CA 1
ATOM 866 C C . ASP A 1 107 ? -13.000 -7.392 0.113 1.00 96.00 107 ASP A C 1
ATOM 868 O O . ASP A 1 107 ? -13.693 -6.776 0.918 1.00 96.00 107 ASP A O 1
ATOM 872 N N . ASN A 1 108 ? -12.425 -8.550 0.449 1.00 98.12 108 ASN A N 1
ATOM 873 C CA . ASN A 1 108 ? -12.561 -9.170 1.764 1.00 98.12 108 ASN A CA 1
ATOM 874 C C . ASN A 1 108 ? -11.367 -10.081 2.095 1.00 98.12 108 ASN A C 1
ATOM 876 O O . ASN A 1 108 ? -10.544 -10.413 1.239 1.00 98.12 108 ASN A O 1
ATOM 880 N N . LEU A 1 109 ? -11.285 -10.509 3.359 1.00 98.44 109 LEU A N 1
ATOM 881 C CA . LEU A 1 109 ? -10.185 -11.344 3.851 1.00 98.44 109 LEU A CA 1
ATOM 882 C C . LEU A 1 109 ? -10.101 -12.718 3.174 1.00 98.44 109 LEU A C 1
ATOM 884 O O . LEU A 1 109 ? -9.005 -13.268 3.089 1.00 98.44 109 LEU A O 1
ATOM 888 N N . THR A 1 110 ? -11.215 -13.273 2.686 1.00 98.25 110 THR A N 1
ATOM 889 C CA . THR A 1 110 ? -11.207 -14.550 1.956 1.00 98.25 110 THR A CA 1
ATOM 890 C C . THR A 1 110 ? -10.516 -14.391 0.606 1.00 98.25 110 THR A C 1
ATOM 892 O O . THR A 1 110 ? -9.624 -15.180 0.297 1.00 98.25 110 THR A O 1
ATOM 895 N N . ASP A 1 111 ? -10.862 -13.354 -0.161 1.00 98.44 111 ASP A N 1
ATOM 896 C CA . ASP A 1 111 ? -10.203 -13.053 -1.439 1.00 98.44 111 ASP A CA 1
ATOM 897 C C . ASP A 1 111 ? -8.715 -12.731 -1.236 1.00 98.44 111 ASP A C 1
ATOM 899 O O . ASP A 1 111 ? -7.847 -13.339 -1.864 1.00 98.44 111 ASP A O 1
ATOM 903 N N . PHE A 1 112 ? -8.396 -11.886 -0.248 1.00 98.69 112 PHE A N 1
ATOM 904 C CA . PHE A 1 112 ? -7.008 -11.582 0.115 1.00 98.69 112 PHE A CA 1
ATOM 905 C C . PHE A 1 112 ? -6.203 -12.843 0.430 1.00 98.69 112 PHE A C 1
ATOM 907 O O . PHE A 1 112 ? -5.071 -13.003 -0.039 1.00 98.69 112 PHE A O 1
ATOM 914 N N . LYS A 1 113 ? -6.789 -13.755 1.210 1.00 97.94 113 LYS A N 1
ATOM 915 C CA . LYS A 1 113 ? -6.155 -15.019 1.563 1.00 97.94 113 LYS A CA 1
ATOM 916 C C . LYS A 1 113 ? -5.892 -15.858 0.321 1.00 97.94 113 LYS A C 1
ATOM 918 O O . LYS A 1 113 ? -4.758 -16.286 0.146 1.00 97.94 113 LYS A O 1
ATOM 923 N N . LEU A 1 114 ? -6.887 -16.043 -0.549 1.00 98.25 114 LEU A N 1
ATOM 924 C CA . LEU A 1 114 ? -6.748 -16.816 -1.790 1.00 98.25 114 LEU A CA 1
ATOM 925 C C . LEU A 1 114 ? -5.653 -16.250 -2.701 1.00 98.25 114 LEU A C 1
ATOM 927 O O . LEU A 1 114 ? -4.821 -17.012 -3.187 1.00 98.25 114 LEU A O 1
ATOM 931 N N . ARG A 1 115 ? -5.587 -14.924 -2.861 1.00 98.25 115 ARG A N 1
ATOM 932 C CA . ARG A 1 115 ? -4.545 -14.244 -3.654 1.00 98.25 115 ARG A CA 1
ATOM 933 C C . ARG A 1 115 ? -3.144 -14.346 -3.057 1.00 98.25 115 ARG A C 1
ATOM 935 O O . ARG A 1 115 ? -2.166 -14.107 -3.761 1.00 98.25 115 ARG A O 1
ATOM 942 N N . SER A 1 116 ? -3.043 -14.653 -1.766 1.00 98.50 116 SER A N 1
ATOM 943 C CA . SER A 1 116 ? -1.784 -14.633 -1.016 1.00 98.50 116 SER A CA 1
ATOM 944 C C . SER A 1 116 ? -1.265 -16.020 -0.634 1.00 98.50 116 SER A C 1
ATOM 946 O O . SER A 1 116 ? -0.167 -16.124 -0.079 1.00 98.50 116 SER A O 1
ATOM 948 N N . VAL A 1 117 ? -2.016 -17.092 -0.920 1.00 97.62 117 VAL A N 1
ATOM 949 C CA . VAL A 1 117 ? -1.551 -18.472 -0.708 1.00 97.62 117 VAL A CA 1
ATOM 950 C C . VAL A 1 117 ? -0.256 -18.701 -1.488 1.00 97.62 117 VAL A C 1
ATOM 952 O O . VAL A 1 117 ? -0.158 -18.374 -2.666 1.00 97.62 117 VAL A O 1
ATOM 955 N N . GLY A 1 118 ? 0.746 -19.277 -0.820 1.00 96.38 118 GLY A N 1
ATOM 956 C CA . GLY A 1 118 ? 2.048 -19.582 -1.417 1.00 96.38 118 GLY A CA 1
ATOM 957 C C . GLY A 1 118 ? 3.065 -18.437 -1.382 1.00 96.38 118 GLY A C 1
ATOM 958 O O . GLY A 1 118 ? 4.237 -18.690 -1.637 1.00 96.38 118 GLY A O 1
ATOM 959 N N . LEU A 1 119 ? 2.667 -17.211 -1.011 1.00 97.25 119 LEU A N 1
ATOM 960 C CA . LEU A 1 119 ? 3.611 -16.094 -0.842 1.00 97.25 119 LEU A CA 1
ATOM 961 C C . LEU A 1 119 ? 4.385 -16.171 0.479 1.00 97.25 119 LEU A C 1
ATOM 963 O O . LEU A 1 119 ? 5.554 -15.806 0.541 1.00 97.25 119 LEU A O 1
ATOM 967 N N . ILE A 1 120 ? 3.718 -16.624 1.540 1.00 97.94 120 ILE A N 1
ATOM 968 C CA . ILE A 1 120 ? 4.254 -16.782 2.899 1.00 97.94 120 ILE A CA 1
ATOM 969 C C . ILE A 1 120 ? 3.737 -18.103 3.493 1.00 97.94 120 ILE A C 1
ATOM 971 O O . ILE A 1 120 ? 2.768 -18.660 2.964 1.00 97.94 120 ILE A O 1
ATOM 975 N N . PRO A 1 121 ? 4.317 -18.622 4.595 1.00 97.88 121 PRO A N 1
ATOM 976 C CA . PRO A 1 121 ? 3.792 -19.817 5.248 1.00 97.88 121 PRO A CA 1
ATOM 977 C C . PRO A 1 121 ? 2.300 -19.687 5.572 1.00 97.88 121 PRO A C 1
ATOM 979 O O . PRO A 1 121 ? 1.849 -18.663 6.089 1.00 97.88 121 PRO A O 1
ATOM 982 N N . ASN A 1 122 ? 1.529 -20.747 5.315 1.00 97.25 122 ASN A N 1
ATOM 983 C CA . ASN A 1 122 ? 0.077 -20.737 5.527 1.00 97.25 122 ASN A CA 1
ATOM 984 C C . ASN A 1 122 ? -0.308 -20.410 6.979 1.00 97.25 122 ASN A C 1
ATOM 986 O O . ASN A 1 122 ? -1.333 -19.774 7.212 1.00 97.25 122 ASN A O 1
ATOM 990 N N . SER A 1 123 ? 0.513 -20.810 7.954 1.00 97.38 123 SER A N 1
ATOM 991 C CA . SER A 1 123 ? 0.342 -20.429 9.360 1.00 97.38 123 SER A CA 1
ATOM 992 C C . SER A 1 123 ? 0.427 -18.912 9.552 1.00 97.38 123 SER A C 1
ATOM 994 O O . SER A 1 123 ? -0.477 -18.337 10.157 1.00 97.38 123 SER A O 1
ATOM 996 N N . SER A 1 124 ? 1.444 -18.263 8.976 1.00 98.31 124 SER A N 1
ATOM 997 C CA . SER A 1 124 ? 1.604 -16.806 9.001 1.00 98.31 124 SER A CA 1
ATOM 998 C C . SER A 1 124 ? 0.444 -16.099 8.303 1.00 98.31 124 SER A C 1
ATOM 1000 O O . SER A 1 124 ? -0.108 -15.150 8.853 1.00 98.31 124 SER A O 1
ATOM 1002 N N . LEU A 1 125 ? 0.016 -16.579 7.129 1.00 98.50 125 LEU A N 1
ATOM 1003 C CA . LEU A 1 125 ? -1.120 -15.998 6.404 1.00 98.50 125 LEU A CA 1
ATOM 1004 C C . LEU A 1 125 ? -2.425 -16.111 7.203 1.00 98.50 125 LEU A C 1
ATOM 1006 O O . LEU A 1 125 ? -3.157 -15.131 7.331 1.00 98.50 125 LEU A O 1
ATOM 1010 N N . ASN A 1 126 ? -2.699 -17.279 7.793 1.00 98.06 126 ASN A N 1
ATOM 1011 C CA . ASN A 1 126 ? -3.855 -17.481 8.668 1.00 98.06 126 ASN A CA 1
ATOM 1012 C C . ASN A 1 126 ? -3.825 -16.512 9.857 1.00 98.06 126 ASN A C 1
ATOM 1014 O O . ASN A 1 126 ? -4.826 -15.859 10.158 1.00 98.06 126 ASN A O 1
ATOM 1018 N N . GLN A 1 127 ? -2.672 -16.388 10.512 1.00 98.50 127 GLN A N 1
ATOM 1019 C CA . GLN A 1 127 ? -2.506 -15.495 11.651 1.00 98.50 127 GLN A CA 1
ATOM 1020 C C . GLN A 1 127 ? -2.678 -14.025 11.255 1.00 98.50 127 GLN A C 1
ATOM 1022 O O . GLN A 1 127 ? -3.396 -13.306 11.948 1.00 98.50 127 GLN A O 1
ATOM 1027 N N . LEU A 1 128 ? -2.120 -13.601 10.116 1.00 98.69 128 LEU A N 1
ATOM 1028 C CA . LEU A 1 128 ? -2.331 -12.262 9.566 1.00 98.69 128 LEU A CA 1
ATOM 1029 C C . LEU A 1 128 ? -3.824 -11.992 9.357 1.00 98.69 128 LEU A C 1
ATOM 1031 O O . LEU A 1 128 ? -4.336 -10.999 9.862 1.00 98.69 128 LEU A O 1
ATOM 1035 N N . THR A 1 129 ? -4.551 -12.895 8.691 1.00 98.44 129 THR A N 1
ATOM 1036 C CA . THR A 1 129 ? -5.993 -12.710 8.445 1.00 98.44 129 THR A CA 1
ATOM 1037 C C . THR A 1 129 ? -6.813 -12.622 9.733 1.00 98.44 129 THR A C 1
ATOM 1039 O O . THR A 1 129 ? -7.730 -11.808 9.815 1.00 98.44 129 THR A O 1
ATOM 1042 N N . ASN A 1 130 ? -6.453 -13.388 10.767 1.00 98.62 130 ASN A N 1
ATOM 1043 C CA . ASN A 1 130 ? -7.119 -13.326 12.070 1.00 98.62 130 ASN A CA 1
ATOM 1044 C C . ASN A 1 130 ? -6.854 -11.994 12.785 1.00 98.62 130 ASN A C 1
ATOM 1046 O O . ASN A 1 130 ? -7.771 -11.412 13.365 1.00 98.62 130 ASN A O 1
ATOM 1050 N N . ILE A 1 131 ? -5.612 -11.501 12.731 1.00 98.81 131 ILE A N 1
ATOM 1051 C CA . ILE A 1 131 ? -5.239 -10.194 13.286 1.00 98.81 131 ILE A CA 1
ATOM 1052 C C . ILE A 1 131 ? -6.017 -9.089 12.567 1.00 98.81 131 ILE A C 1
ATOM 1054 O O . ILE A 1 131 ? -6.658 -8.275 13.229 1.00 98.81 131 ILE A O 1
ATOM 1058 N N . LEU A 1 132 ? -6.027 -9.090 11.230 1.00 98.81 132 LEU A N 1
ATOM 1059 C CA . LEU A 1 132 ? -6.768 -8.101 10.443 1.00 98.81 132 LEU A CA 1
ATOM 1060 C C . LEU A 1 132 ? -8.262 -8.138 10.765 1.00 98.81 132 LEU A C 1
ATOM 1062 O O . LEU A 1 132 ? -8.832 -7.097 11.069 1.00 98.81 132 LEU A O 1
ATOM 1066 N N . SER A 1 133 ? -8.877 -9.322 10.814 1.00 98.75 133 SER A N 1
ATOM 1067 C CA . SER A 1 133 ? -10.293 -9.469 11.179 1.00 98.75 133 SER A CA 1
ATOM 1068 C C . SER A 1 133 ? -10.620 -8.856 12.544 1.00 98.75 133 SER A C 1
ATOM 1070 O O . SER A 1 133 ? -11.670 -8.234 12.699 1.00 98.75 133 SER A O 1
ATOM 1072 N N . ALA A 1 134 ? -9.722 -8.985 13.526 1.00 98.81 134 ALA A N 1
ATOM 1073 C CA . ALA A 1 134 ? -9.904 -8.379 14.841 1.00 98.81 134 ALA A CA 1
ATOM 1074 C C . ALA A 1 134 ? -9.741 -6.849 14.822 1.00 98.81 134 ALA A C 1
ATOM 1076 O O . ALA A 1 134 ? -10.426 -6.159 15.575 1.00 98.81 134 ALA A O 1
ATOM 1077 N N . PHE A 1 135 ? -8.848 -6.317 13.983 1.00 98.81 135 PHE A N 1
ATOM 1078 C CA . PHE A 1 135 ? -8.560 -4.883 13.909 1.00 98.81 135 PHE A CA 1
ATOM 1079 C C . PHE A 1 135 ? -9.481 -4.093 12.978 1.00 98.81 135 PHE A C 1
ATOM 1081 O O . PHE A 1 135 ? -9.629 -2.897 13.207 1.00 98.81 135 PHE A O 1
ATOM 1088 N N . MET A 1 136 ? -10.140 -4.716 11.996 1.00 98.62 136 MET A N 1
ATOM 1089 C CA . MET A 1 136 ? -11.094 -4.038 11.099 1.00 98.62 136 MET A CA 1
ATOM 1090 C C . MET A 1 136 ? -12.146 -3.203 11.860 1.00 98.62 136 MET A C 1
ATOM 1092 O O . MET A 1 136 ? -12.224 -1.995 11.628 1.00 98.62 136 MET A O 1
ATOM 1096 N N . PRO A 1 137 ? -12.909 -3.756 12.831 1.00 98.50 137 PRO A N 1
ATOM 1097 C CA . PRO A 1 137 ? -13.882 -2.953 13.577 1.00 98.50 137 PRO A CA 1
ATOM 1098 C C . PRO A 1 137 ? -13.229 -1.856 14.430 1.00 98.50 137 PRO A C 1
ATOM 1100 O O . PRO A 1 137 ? -13.829 -0.803 14.629 1.00 98.50 137 PRO A O 1
ATOM 1103 N N . VAL A 1 138 ? -11.999 -2.072 14.909 1.00 98.69 138 VAL A N 1
ATOM 1104 C CA . VAL A 1 138 ? -11.250 -1.078 15.696 1.00 98.69 138 VAL A CA 1
ATOM 1105 C C . VAL A 1 138 ? -10.837 0.098 14.820 1.00 98.69 138 VAL A C 1
ATOM 1107 O O . VAL A 1 138 ? -11.060 1.248 15.188 1.00 98.69 138 VAL A O 1
ATOM 1110 N N . TYR A 1 139 ? -10.262 -0.179 13.651 1.00 98.56 139 TYR A N 1
ATOM 1111 C CA . TYR A 1 139 ? -9.882 0.847 12.690 1.00 98.56 139 TYR A CA 1
ATOM 1112 C C . TYR A 1 139 ? -11.102 1.653 12.235 1.00 98.56 139 TYR A C 1
ATOM 1114 O O . TYR A 1 139 ? -11.058 2.885 12.212 1.00 98.56 139 TYR A O 1
ATOM 1122 N N . ASN A 1 140 ? -12.211 0.972 11.941 1.00 98.44 140 ASN A N 1
ATOM 1123 C CA . ASN A 1 140 ? -13.446 1.638 11.552 1.00 98.44 140 ASN A CA 1
ATOM 1124 C C . ASN A 1 140 ? -13.971 2.571 12.637 1.00 98.44 140 ASN A C 1
ATOM 1126 O O . ASN A 1 140 ? -14.246 3.731 12.341 1.00 98.44 140 ASN A O 1
ATOM 1130 N N . GLU A 1 141 ? -14.092 2.097 13.878 1.00 98.38 141 GLU A N 1
ATOM 1131 C CA . GLU A 1 141 ? -14.627 2.911 14.973 1.00 98.38 141 GLU A CA 1
ATOM 1132 C C . GLU A 1 141 ? -13.723 4.108 15.290 1.00 98.38 141 GLU A C 1
ATOM 1134 O O . GLU A 1 141 ? -14.219 5.219 15.467 1.00 98.38 141 GLU A O 1
ATOM 1139 N N . LEU A 1 142 ? -12.407 3.895 15.358 1.00 97.62 142 LEU A N 1
ATOM 1140 C CA . LEU A 1 142 ? -11.481 4.922 15.837 1.00 97.62 142 LEU A CA 1
ATOM 1141 C C . LEU A 1 142 ? -11.042 5.901 14.751 1.00 97.62 142 LEU A C 1
ATOM 1143 O O . LEU A 1 142 ? -10.797 7.067 15.050 1.00 97.62 142 LEU A O 1
ATOM 1147 N N . ILE A 1 143 ? -10.897 5.436 13.509 1.00 97.19 143 ILE A N 1
ATOM 1148 C CA . ILE A 1 143 ? -10.240 6.202 12.448 1.00 97.19 143 ILE A CA 1
ATOM 1149 C C . ILE A 1 143 ? -11.193 6.481 11.295 1.00 97.19 143 ILE A C 1
ATOM 1151 O O . ILE A 1 143 ? -11.431 7.644 10.981 1.00 97.19 143 ILE A O 1
ATOM 1155 N N . TYR A 1 144 ? -11.737 5.460 10.639 1.00 97.62 144 TYR A N 1
ATOM 1156 C CA . TYR A 1 144 ? -12.456 5.696 9.387 1.00 97.62 144 TYR A CA 1
ATOM 1157 C C . TYR A 1 144 ? -13.821 6.357 9.605 1.00 97.62 144 TYR A C 1
ATOM 1159 O O . TYR A 1 144 ? -14.058 7.422 9.041 1.00 97.62 144 TYR A O 1
ATOM 1167 N N . LEU A 1 145 ? -14.696 5.817 10.462 1.00 97.81 145 LEU A N 1
ATOM 1168 C CA . LEU A 1 145 ? -16.048 6.359 10.664 1.00 97.81 145 LEU A CA 1
ATOM 1169 C C . LEU A 1 145 ? -16.062 7.822 11.144 1.00 97.81 145 LEU A C 1
ATOM 1171 O O . LEU A 1 145 ? -16.821 8.601 10.561 1.00 97.81 145 LEU A O 1
ATOM 1175 N N . PRO A 1 146 ? -15.218 8.254 12.108 1.00 96.38 146 PRO A N 1
ATOM 1176 C CA . PRO A 1 146 ? -15.166 9.661 12.518 1.00 96.38 146 PRO A CA 1
ATOM 1177 C C . PRO A 1 146 ? -14.754 10.622 11.395 1.00 96.38 146 PRO A C 1
ATOM 1179 O O . PRO A 1 146 ? -15.128 11.793 11.411 1.00 96.38 146 PRO A O 1
ATOM 1182 N N . ASN A 1 147 ? -13.993 10.133 10.412 1.00 96.62 147 ASN A N 1
ATOM 1183 C CA . ASN A 1 147 ? -13.417 10.942 9.339 1.00 96.62 147 ASN A CA 1
ATOM 1184 C C . ASN A 1 147 ? -14.095 10.722 7.976 1.00 96.62 147 ASN A C 1
ATOM 1186 O O . ASN A 1 147 ? -13.808 11.459 7.032 1.00 96.62 147 ASN A O 1
ATOM 1190 N N . LYS A 1 148 ? -15.012 9.751 7.873 1.00 96.06 148 LYS A N 1
ATOM 1191 C CA . LYS A 1 148 ? -15.558 9.211 6.620 1.00 96.06 148 LYS A CA 1
ATOM 1192 C C . LYS A 1 148 ? -16.075 10.288 5.675 1.00 96.06 148 LYS A C 1
ATOM 1194 O O . LYS A 1 148 ? -15.632 10.357 4.540 1.00 96.06 148 LYS A O 1
ATOM 1199 N N . SER A 1 149 ? -16.970 11.150 6.158 1.00 95.44 149 SER A N 1
ATOM 1200 C CA . SER A 1 149 ? -17.620 12.167 5.319 1.00 95.44 149 SER A CA 1
ATOM 1201 C C . SER A 1 149 ? -16.607 13.111 4.658 1.00 95.44 149 SER A C 1
ATOM 1203 O O . SER A 1 149 ? -16.639 13.310 3.447 1.00 95.44 149 SER A O 1
ATOM 1205 N N . LYS A 1 150 ? -15.647 13.637 5.432 1.00 94.62 150 LYS A N 1
ATOM 1206 C CA . LYS A 1 150 ? -14.599 14.518 4.895 1.00 94.62 150 LYS A CA 1
ATOM 1207 C C . LYS A 1 150 ? -13.650 13.762 3.969 1.00 94.62 150 LYS A C 1
ATOM 1209 O O . LYS A 1 150 ? -13.347 14.241 2.882 1.00 94.62 150 LYS A O 1
ATOM 1214 N N . PHE A 1 151 ? -13.217 12.578 4.393 1.00 96.00 151 PHE A N 1
ATOM 1215 C CA . PHE A 1 151 ? -12.272 11.759 3.646 1.00 96.00 151 PHE A CA 1
ATOM 1216 C C . PHE A 1 151 ? -12.823 11.323 2.282 1.00 96.00 151 PHE A C 1
ATOM 1218 O O . PHE A 1 151 ? -12.126 11.437 1.281 1.00 96.00 151 PHE A O 1
ATOM 1225 N N . GLU A 1 152 ? -14.075 10.873 2.204 1.00 95.81 152 GLU A N 1
ATOM 1226 C CA . GLU A 1 152 ? -14.678 10.430 0.940 1.00 95.81 152 GLU A CA 1
ATOM 1227 C C . GLU A 1 152 ? -14.889 11.588 -0.041 1.00 95.81 152 GLU A C 1
ATOM 1229 O O . GLU A 1 152 ? -14.673 11.423 -1.242 1.00 95.81 152 GLU A O 1
ATOM 1234 N N . LEU A 1 153 ? -15.224 12.783 0.462 1.00 95.38 153 LEU A N 1
ATOM 1235 C CA . LEU A 1 153 ? -15.263 13.997 -0.356 1.00 95.38 153 LEU A CA 1
ATOM 1236 C C . LEU A 1 153 ? -13.876 14.348 -0.910 1.00 95.38 153 LEU A C 1
ATOM 1238 O O . LEU A 1 153 ? -13.752 14.665 -2.093 1.00 95.38 153 LEU A O 1
ATOM 1242 N N . GLN A 1 154 ? -12.828 14.255 -0.087 1.00 94.81 154 GLN A N 1
ATOM 1243 C CA . GLN A 1 154 ? -11.451 14.461 -0.545 1.00 94.81 154 GLN A CA 1
ATOM 1244 C C . GLN A 1 154 ? -11.027 13.408 -1.567 1.00 94.81 154 GLN A C 1
ATOM 1246 O O . GLN A 1 154 ? -10.404 13.756 -2.563 1.00 94.81 154 GLN A O 1
ATOM 1251 N N . LEU A 1 155 ? -11.389 12.140 -1.367 1.00 95.81 155 LEU A N 1
ATOM 1252 C CA . LEU A 1 155 ? -11.062 11.059 -2.294 1.00 95.81 155 LEU A CA 1
ATOM 1253 C C . LEU A 1 155 ? -11.663 11.314 -3.683 1.00 95.81 155 LEU A C 1
ATOM 1255 O O . LEU A 1 155 ? -10.970 11.186 -4.693 1.00 95.81 155 LEU A O 1
ATOM 1259 N N . ALA A 1 156 ? -12.928 11.743 -3.731 1.00 96.25 156 ALA A N 1
ATOM 1260 C CA . ALA A 1 156 ? -13.587 12.138 -4.972 1.00 96.25 156 ALA A CA 1
ATOM 1261 C C . ALA A 1 156 ? -12.910 13.359 -5.619 1.00 96.25 156 ALA A C 1
ATOM 1263 O O . ALA A 1 156 ? -12.686 13.374 -6.830 1.00 96.25 156 ALA A O 1
ATOM 1264 N N . ALA A 1 157 ? -12.534 14.359 -4.818 1.00 96.44 157 ALA A N 1
ATOM 1265 C CA . ALA A 1 157 ? -11.853 15.553 -5.307 1.00 96.44 157 ALA A CA 1
ATOM 1266 C C . ALA A 1 157 ? -10.459 15.236 -5.881 1.00 96.44 157 ALA A C 1
ATOM 1268 O O . ALA A 1 157 ? -10.133 15.708 -6.968 1.00 96.44 157 ALA A O 1
ATOM 1269 N N . ILE A 1 158 ? -9.676 14.382 -5.212 1.00 96.81 158 ILE A N 1
ATOM 1270 C CA . ILE A 1 158 ? -8.371 13.902 -5.693 1.00 96.81 158 ILE A CA 1
ATOM 1271 C C . ILE A 1 158 ? -8.538 13.119 -6.998 1.00 96.81 158 ILE A C 1
ATOM 1273 O O . ILE A 1 158 ? -7.798 13.351 -7.952 1.00 96.81 158 ILE A O 1
ATOM 1277 N N . SER A 1 159 ? -9.533 12.230 -7.076 1.00 96.62 159 SER A N 1
ATOM 1278 C CA . SER A 1 159 ? -9.820 11.479 -8.303 1.00 96.62 159 SER A CA 1
ATOM 1279 C C . SER A 1 159 ? -10.163 12.402 -9.472 1.00 96.62 159 SER A C 1
ATOM 1281 O O . SER A 1 159 ? -9.669 12.195 -10.578 1.00 96.62 159 SER A O 1
ATOM 1283 N N . ASN A 1 160 ? -10.976 13.436 -9.241 1.00 96.81 160 ASN A N 1
ATOM 1284 C CA . ASN A 1 160 ? -11.299 14.421 -10.272 1.00 96.81 160 ASN A CA 1
ATOM 1285 C C . ASN A 1 160 ? -10.067 15.244 -10.681 1.00 96.81 160 ASN A C 1
ATOM 1287 O O . ASN A 1 160 ? -9.871 15.522 -11.863 1.00 96.81 160 ASN A O 1
ATOM 1291 N N . PHE A 1 161 ? -9.226 15.609 -9.714 1.00 96.88 161 PHE A N 1
ATOM 1292 C CA . PHE A 1 161 ? -7.999 16.362 -9.952 1.00 96.88 161 PHE A CA 1
ATOM 1293 C C . PHE A 1 161 ? -7.002 15.571 -10.808 1.00 96.88 161 PHE A C 1
ATOM 1295 O O . PHE A 1 161 ? -6.466 16.109 -11.770 1.00 96.88 161 PHE A O 1
ATOM 1302 N N . ILE A 1 162 ? -6.830 14.271 -10.538 1.00 96.25 162 ILE A N 1
ATOM 1303 C CA . ILE A 1 162 ? -5.977 13.373 -11.336 1.00 96.25 162 ILE A CA 1
ATOM 1304 C C . ILE A 1 162 ? -6.370 13.367 -12.816 1.00 96.25 162 ILE A C 1
ATOM 1306 O O . ILE A 1 162 ? -5.499 13.393 -13.687 1.00 96.25 162 ILE A O 1
ATOM 1310 N N . VAL A 1 163 ? -7.675 13.351 -13.098 1.00 95.19 163 VAL A N 1
ATOM 1311 C CA . VAL A 1 163 ? -8.202 13.394 -14.468 1.00 95.19 163 VAL A CA 1
ATOM 1312 C C . VAL A 1 163 ? -8.026 14.784 -15.076 1.00 95.19 163 VAL A C 1
ATOM 1314 O O . VAL A 1 163 ? -7.533 14.898 -16.196 1.00 95.19 163 VAL A O 1
ATOM 1317 N N . THR A 1 164 ? -8.407 15.831 -14.341 1.00 96.06 164 THR A N 1
ATOM 1318 C CA . THR A 1 164 ? -8.406 17.222 -14.830 1.00 96.06 164 THR A CA 1
ATOM 1319 C C . THR A 1 164 ? -6.998 17.702 -15.172 1.00 96.06 164 THR A C 1
ATOM 1321 O O . THR A 1 164 ? -6.791 18.271 -16.239 1.00 96.06 164 THR A O 1
ATOM 1324 N N . GLU A 1 165 ? -6.023 17.404 -14.313 1.00 96.25 165 GLU A N 1
ATOM 1325 C CA . GLU A 1 165 ? -4.620 17.791 -14.502 1.00 96.25 165 GLU A CA 1
ATOM 1326 C C . GLU A 1 165 ? -3.821 16.777 -15.332 1.00 96.25 165 GLU A C 1
ATOM 1328 O O . GLU A 1 165 ? -2.608 16.909 -15.484 1.00 96.25 165 GLU A O 1
ATOM 1333 N N . ASN A 1 166 ? -4.481 15.744 -15.875 1.00 95.06 166 ASN A N 1
ATOM 1334 C CA . ASN A 1 166 ? -3.851 14.699 -16.681 1.00 95.06 166 ASN A CA 1
ATOM 1335 C C . ASN A 1 166 ? -2.598 14.102 -16.005 1.00 95.06 166 ASN A C 1
ATOM 1337 O O . ASN A 1 166 ? -1.549 13.932 -16.631 1.00 95.06 166 ASN A O 1
ATOM 1341 N N . ILE A 1 167 ? -2.718 13.740 -14.724 1.00 95.94 167 ILE A N 1
ATOM 1342 C CA . ILE A 1 167 ? -1.635 13.106 -13.956 1.00 95.94 167 ILE A CA 1
ATOM 1343 C C . ILE A 1 167 ? -1.026 11.879 -14.662 1.00 95.94 167 ILE A C 1
ATOM 1345 O O . ILE A 1 167 ? 0.204 11.761 -14.671 1.00 95.94 167 ILE A O 1
ATOM 1349 N N . PRO A 1 168 ? -1.810 11.014 -15.344 1.00 95.12 168 PRO A N 1
ATOM 1350 C CA . PRO A 1 168 ? -1.244 9.927 -16.142 1.00 95.12 168 PRO A CA 1
ATOM 1351 C C . PRO A 1 168 ? -0.253 10.375 -17.230 1.00 95.12 168 PRO A C 1
ATOM 1353 O O . PRO A 1 168 ? 0.680 9.640 -17.541 1.00 95.12 168 PRO A O 1
ATOM 1356 N N . GLY A 1 169 ? -0.387 11.587 -17.777 1.00 95.00 169 GLY A N 1
ATOM 1357 C CA . GLY A 1 169 ? 0.557 12.128 -18.759 1.00 95.00 169 GLY A CA 1
ATOM 1358 C C . GLY A 1 169 ? 1.959 12.383 -18.189 1.00 95.00 169 GLY A C 1
ATOM 1359 O O . GLY A 1 169 ? 2.960 12.207 -18.888 1.00 95.00 169 GLY A O 1
ATOM 1360 N N . TYR A 1 170 ? 2.070 12.733 -16.904 1.00 95.81 170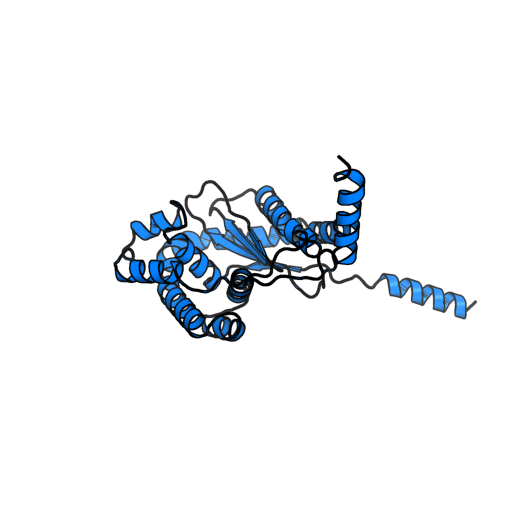 TYR A N 1
ATOM 1361 C CA . TYR A 1 170 ? 3.378 12.828 -16.242 1.00 95.81 170 TYR A CA 1
ATOM 1362 C C . TYR A 1 170 ? 4.000 11.447 -16.036 1.00 95.81 170 TYR A C 1
ATOM 1364 O O . TYR A 1 170 ? 5.209 11.289 -16.189 1.00 95.81 170 TYR A O 1
ATOM 1372 N N . PHE A 1 171 ? 3.182 10.428 -15.769 1.00 95.88 171 PHE A N 1
ATOM 1373 C CA . PHE A 1 171 ? 3.647 9.045 -15.707 1.00 95.88 171 PHE A CA 1
ATOM 1374 C C . PHE A 1 171 ? 4.151 8.547 -17.070 1.00 95.88 171 PHE A C 1
ATOM 1376 O O . PHE A 1 171 ? 5.239 7.984 -17.137 1.00 95.88 171 PHE A O 1
ATOM 1383 N N . GLU A 1 172 ? 3.448 8.848 -18.168 1.00 94.75 172 GLU A N 1
ATOM 1384 C CA . GLU A 1 172 ? 3.932 8.593 -19.540 1.00 94.75 172 GLU A CA 1
ATOM 1385 C C . GLU A 1 172 ? 5.267 9.295 -19.823 1.00 94.75 172 GLU A C 1
ATOM 1387 O O . GLU A 1 172 ? 6.176 8.717 -20.421 1.00 94.75 172 GLU A O 1
ATOM 1392 N N . THR A 1 173 ? 5.413 10.539 -19.361 1.00 95.06 173 THR A N 1
ATOM 1393 C CA . THR A 1 173 ? 6.679 11.276 -19.470 1.00 95.06 173 THR A CA 1
ATOM 1394 C C . THR A 1 173 ? 7.796 10.553 -18.717 1.00 95.06 173 THR A C 1
ATOM 1396 O O . THR A 1 173 ? 8.886 10.392 -19.261 1.00 95.06 173 THR A O 1
ATOM 1399 N N . GLY A 1 174 ? 7.518 10.058 -17.508 1.00 95.75 174 GLY A N 1
ATOM 1400 C CA . GLY A 1 174 ? 8.449 9.249 -16.722 1.00 95.75 174 GLY A CA 1
ATOM 1401 C C . GLY A 1 174 ? 8.845 7.945 -17.420 1.00 95.75 174 GLY A C 1
ATOM 1402 O O . GLY A 1 174 ? 10.030 7.626 -17.471 1.00 95.75 174 GLY A O 1
ATOM 1403 N N . ILE A 1 175 ? 7.886 7.221 -18.008 1.00 94.88 175 ILE A N 1
ATOM 1404 C CA . ILE A 1 175 ? 8.136 5.978 -18.764 1.00 94.88 175 ILE A CA 1
ATOM 1405 C C . ILE A 1 175 ? 9.152 6.240 -19.881 1.00 94.88 175 ILE A C 1
ATOM 1407 O O . ILE A 1 175 ? 10.151 5.528 -19.997 1.00 94.88 175 ILE A O 1
ATOM 1411 N N . ASN A 1 176 ? 8.931 7.303 -20.659 1.00 94.38 176 ASN A N 1
ATOM 1412 C CA . ASN A 1 176 ? 9.829 7.698 -21.742 1.00 94.38 176 ASN A CA 1
ATOM 1413 C C . ASN A 1 176 ? 11.194 8.162 -21.222 1.00 94.38 176 ASN A C 1
ATOM 1415 O O . ASN A 1 176 ? 12.223 7.781 -21.774 1.00 94.38 176 ASN A O 1
ATOM 1419 N N . PHE A 1 177 ? 11.212 8.966 -20.157 1.00 95.19 177 PHE A N 1
ATOM 1420 C CA . PHE A 1 177 ? 12.438 9.503 -19.570 1.00 95.19 177 PHE A CA 1
ATOM 1421 C C . PHE A 1 177 ? 13.354 8.399 -19.035 1.00 95.19 177 PHE A C 1
ATOM 1423 O O . PHE A 1 177 ? 14.551 8.400 -19.316 1.00 95.19 177 PHE A O 1
ATOM 1430 N N . TYR A 1 178 ? 12.796 7.436 -18.299 1.00 94.69 178 TYR A N 1
ATOM 1431 C CA . TYR A 1 178 ? 13.561 6.323 -17.745 1.00 94.69 178 TYR A CA 1
ATOM 1432 C C . TYR A 1 178 ? 13.809 5.198 -18.754 1.00 94.69 178 TYR A C 1
ATOM 1434 O O . TYR A 1 178 ? 14.591 4.303 -18.452 1.00 94.69 178 TYR A O 1
ATOM 1442 N N . ASN A 1 179 ? 13.233 5.249 -19.961 1.00 92.19 179 ASN A N 1
ATOM 1443 C CA . ASN A 1 179 ? 13.303 4.162 -20.945 1.00 92.19 179 ASN A CA 1
ATOM 1444 C C . ASN A 1 179 ? 12.802 2.825 -20.358 1.00 92.19 179 ASN A C 1
ATOM 1446 O O . ASN A 1 179 ? 13.435 1.771 -20.487 1.00 92.19 179 ASN A O 1
ATOM 1450 N N . THR A 1 180 ? 11.667 2.902 -19.666 1.00 92.81 180 THR A N 1
ATOM 1451 C CA . THR A 1 180 ? 11.011 1.776 -18.995 1.00 92.81 180 THR A CA 1
ATOM 1452 C C . THR A 1 180 ? 9.840 1.290 -19.841 1.00 92.81 180 THR A C 1
ATOM 1454 O O . THR A 1 180 ? 9.244 2.057 -20.593 1.00 92.81 180 THR A O 1
ATOM 1457 N N . VAL A 1 181 ? 9.502 0.005 -19.746 1.00 89.44 181 VAL A N 1
ATOM 1458 C CA . VAL A 1 181 ? 8.338 -0.562 -20.438 1.00 89.44 181 VAL A CA 1
ATOM 1459 C C . VAL A 1 181 ? 7.186 -0.681 -19.450 1.00 89.44 181 VAL A C 1
ATOM 1461 O O . VAL A 1 181 ? 7.351 -1.250 -18.375 1.00 89.44 181 VAL A O 1
ATOM 1464 N N . TRP A 1 182 ? 6.013 -0.176 -19.829 1.00 91.81 182 TRP A N 1
ATOM 1465 C CA . TRP A 1 182 ? 4.782 -0.345 -19.063 1.00 91.81 182 TRP A CA 1
ATOM 1466 C C . TRP A 1 182 ? 3.668 -0.861 -19.968 1.00 91.81 182 TRP A C 1
ATOM 1468 O O . TRP A 1 182 ? 3.419 -0.298 -21.034 1.00 91.81 182 TRP A O 1
ATOM 1478 N N . ASP A 1 183 ? 2.986 -1.919 -19.538 1.00 90.94 183 ASP A N 1
ATOM 1479 C CA . ASP A 1 183 ? 1.762 -2.381 -20.187 1.00 90.94 183 ASP A CA 1
ATOM 1480 C C . ASP A 1 183 ? 0.598 -1.510 -19.706 1.00 90.94 183 ASP A C 1
ATOM 1482 O O . ASP A 1 183 ? 0.223 -1.538 -18.534 1.00 90.94 183 ASP A O 1
ATOM 1486 N N . SER A 1 184 ? 0.022 -0.715 -20.602 1.00 88.69 184 SER A N 1
ATOM 1487 C CA . SER A 1 184 ? -1.058 0.210 -20.261 1.00 88.69 184 SER A CA 1
ATOM 1488 C C . SER A 1 184 ? -2.391 -0.455 -19.926 1.00 88.69 184 SER A C 1
ATOM 1490 O O . SER A 1 184 ? -3.278 0.220 -19.403 1.00 88.69 184 SER A O 1
ATOM 1492 N N . SER A 1 185 ? -2.524 -1.769 -20.133 1.00 90.69 185 SER A N 1
ATOM 1493 C CA . SER A 1 185 ? -3.634 -2.541 -19.568 1.00 90.69 185 SER A CA 1
ATOM 1494 C C . SER A 1 185 ? -3.500 -2.752 -18.054 1.00 90.69 185 SER A C 1
ATOM 1496 O O . SER A 1 185 ? -4.484 -3.091 -17.393 1.00 90.69 185 SER A O 1
ATOM 1498 N N . ILE A 1 186 ? -2.309 -2.523 -17.487 1.00 93.19 186 ILE A N 1
ATOM 1499 C CA . ILE A 1 186 ? -2.053 -2.577 -16.048 1.00 93.19 186 ILE A CA 1
ATOM 1500 C C . ILE A 1 186 ? -2.305 -1.185 -15.453 1.00 93.19 186 ILE A C 1
ATOM 1502 O O . ILE A 1 186 ? -1.519 -0.260 -15.696 1.00 93.19 186 ILE A O 1
ATOM 1506 N N . PRO A 1 187 ? -3.366 -1.012 -14.642 1.00 95.12 187 PRO A N 1
ATOM 1507 C CA . PRO A 1 187 ? -3.603 0.252 -13.969 1.00 95.12 187 PRO A CA 1
ATOM 1508 C C . PRO A 1 187 ? -2.578 0.481 -12.858 1.00 95.12 187 PRO A C 1
ATOM 1510 O O . PRO A 1 187 ? -2.100 -0.459 -12.208 1.00 95.12 187 PRO A O 1
ATOM 1513 N N . PHE A 1 188 ? -2.295 1.754 -12.607 1.00 96.88 188 PHE A N 1
ATOM 1514 C CA . PHE A 1 188 ? -1.605 2.199 -11.411 1.00 96.88 188 PHE A CA 1
ATOM 1515 C C . PHE A 1 188 ? -2.637 2.515 -10.324 1.00 96.88 188 PHE A C 1
ATOM 1517 O O . PHE A 1 188 ? -3.503 3.375 -10.494 1.00 96.88 188 PHE A O 1
ATOM 1524 N N . GLU A 1 189 ? -2.573 1.796 -9.210 1.00 97.75 189 GLU A N 1
ATOM 1525 C CA . GLU A 1 189 ? -3.554 1.888 -8.129 1.00 97.75 189 GLU A CA 1
ATOM 1526 C C . GLU A 1 189 ? -3.059 2.827 -7.029 1.00 97.75 189 GLU A C 1
ATOM 1528 O O . GLU A 1 189 ? -2.028 2.586 -6.407 1.00 97.75 189 GLU A O 1
ATOM 1533 N N . ILE A 1 190 ? -3.810 3.885 -6.748 1.00 97.88 190 ILE A N 1
ATOM 1534 C CA . ILE A 1 190 ? -3.525 4.823 -5.669 1.00 97.88 190 ILE A CA 1
ATOM 1535 C C . ILE A 1 190 ? -4.519 4.603 -4.529 1.00 97.88 190 ILE A C 1
ATOM 1537 O O . ILE A 1 190 ? -5.710 4.893 -4.661 1.00 97.88 190 ILE A O 1
ATOM 1541 N N . ALA A 1 191 ? -4.026 4.123 -3.389 1.00 98.06 191 ALA A N 1
ATOM 1542 C CA . ALA A 1 191 ? -4.826 3.925 -2.188 1.00 98.06 191 ALA A CA 1
ATOM 1543 C C . ALA A 1 191 ? -4.596 5.046 -1.164 1.00 98.06 191 ALA A C 1
ATOM 1545 O O . ALA A 1 191 ? -3.491 5.224 -0.647 1.00 98.06 191 ALA A O 1
ATOM 1546 N N . PHE A 1 192 ? -5.661 5.762 -0.810 1.00 97.94 192 PHE A N 1
ATOM 1547 C CA . PHE A 1 192 ? -5.622 6.785 0.235 1.00 97.94 192 PHE A CA 1
ATOM 1548 C C . PHE A 1 192 ? -6.296 6.319 1.517 1.00 97.94 192 PHE A C 1
ATOM 1550 O O . PHE A 1 192 ? -7.188 5.466 1.495 1.00 97.94 192 PHE A O 1
ATOM 1557 N N . TYR A 1 193 ? -5.901 6.917 2.640 1.00 97.12 193 TYR A N 1
ATOM 1558 C CA . TYR A 1 193 ? -6.574 6.719 3.921 1.00 97.12 193 TYR A CA 1
ATOM 1559 C C . TYR A 1 193 ? -6.475 7.929 4.846 1.00 97.12 193 TYR A C 1
ATOM 1561 O O . TYR A 1 193 ? -5.497 8.674 4.771 1.00 97.12 193 TYR A O 1
ATOM 1569 N N . PRO A 1 194 ? -7.460 8.135 5.738 1.00 96.06 194 PRO A N 1
ATOM 1570 C CA . PRO A 1 194 ? -7.451 9.284 6.629 1.00 96.06 194 PRO A CA 1
ATOM 1571 C C . PRO A 1 194 ? -6.362 9.155 7.700 1.00 96.06 194 PRO A C 1
ATOM 1573 O O . PRO A 1 194 ? -6.234 8.123 8.368 1.00 96.06 194 PRO A O 1
ATOM 1576 N N . LEU A 1 195 ? -5.622 10.242 7.902 1.00 92.50 195 LEU A N 1
ATOM 1577 C CA . LEU A 1 195 ? -4.661 10.432 8.982 1.00 92.50 195 LEU A CA 1
ATOM 1578 C C . LEU A 1 195 ? -5.074 11.652 9.823 1.00 92.50 195 LEU A C 1
ATOM 1580 O O . LEU A 1 195 ? -4.594 12.767 9.587 1.00 92.50 195 LEU A O 1
ATOM 1584 N N . PRO A 1 196 ? -6.000 11.474 10.783 1.00 81.94 196 PRO A N 1
ATOM 1585 C CA . PRO A 1 196 ? -6.531 12.585 11.561 1.00 81.94 196 PRO A CA 1
ATOM 1586 C C . PRO A 1 196 ? -5.438 13.236 12.415 1.00 81.94 196 PRO A C 1
ATOM 1588 O O . PRO A 1 196 ? -4.536 12.561 12.912 1.00 81.94 196 PRO A O 1
ATOM 1591 N N . ASN A 1 197 ? -5.544 14.553 12.613 1.00 82.38 197 ASN A N 1
ATOM 1592 C CA . ASN A 1 197 ? -4.652 15.352 13.467 1.00 82.38 197 ASN A CA 1
ATOM 1593 C C . ASN A 1 197 ? -3.160 15.329 13.067 1.00 82.38 197 ASN A C 1
ATOM 1595 O O . ASN A 1 197 ? -2.303 15.728 13.857 1.00 82.38 197 ASN A O 1
ATOM 1599 N N . SER A 1 198 ? -2.831 14.869 11.857 1.00 85.94 198 SER A N 1
ATOM 1600 C CA . SER A 1 198 ? -1.479 14.979 11.305 1.00 85.94 198 SER A CA 1
ATOM 1601 C C . SER A 1 198 ? -1.230 16.374 10.735 1.00 85.94 198 SER A C 1
ATOM 1603 O O . SER A 1 198 ? -2.167 17.067 10.347 1.00 85.94 198 SER A O 1
ATOM 1605 N N . LYS A 1 199 ? 0.046 16.776 10.668 1.00 85.25 199 LYS A N 1
ATOM 1606 C CA . LYS A 1 199 ? 0.509 18.014 10.011 1.00 85.25 199 LYS A CA 1
ATOM 1607 C C . LYS A 1 199 ? 0.930 17.816 8.552 1.00 85.25 199 LYS A C 1
ATOM 1609 O O . LYS A 1 199 ? 1.259 18.791 7.887 1.00 85.25 199 LYS A O 1
ATOM 1614 N N . GLY A 1 200 ? 0.944 16.576 8.076 1.00 88.94 200 GLY A N 1
ATOM 1615 C CA . GLY A 1 200 ? 1.276 16.250 6.696 1.00 88.94 200 GLY A CA 1
ATOM 1616 C C . GLY A 1 200 ? 0.722 14.896 6.280 1.00 88.94 200 GLY A C 1
ATOM 1617 O O . GLY A 1 200 ? -0.001 14.241 7.040 1.00 88.94 200 GLY A O 1
ATOM 1618 N N . PHE A 1 201 ? 1.088 14.483 5.075 1.00 93.12 201 PHE A N 1
ATOM 1619 C CA . PHE A 1 201 ? 0.728 13.198 4.491 1.00 93.12 201 PHE A CA 1
ATOM 1620 C C . PHE A 1 201 ? 1.945 12.272 4.394 1.00 93.12 201 PHE A C 1
ATOM 1622 O O . PHE A 1 201 ? 3.087 12.699 4.567 1.00 93.12 201 PHE A O 1
ATOM 1629 N N . THR A 1 202 ? 1.699 10.994 4.122 1.00 94.50 202 THR A N 1
ATOM 1630 C CA . THR A 1 202 ? 2.752 10.036 3.752 1.00 94.50 202 THR A CA 1
ATOM 1631 C C . THR A 1 202 ? 2.690 9.734 2.262 1.00 94.50 202 THR A C 1
ATOM 1633 O O . THR A 1 202 ? 1.660 9.956 1.632 1.00 94.50 202 THR A O 1
ATOM 1636 N N . ALA A 1 203 ? 3.763 9.201 1.693 1.00 95.81 203 ALA A N 1
ATOM 1637 C CA . ALA A 1 203 ? 3.749 8.649 0.348 1.00 95.81 203 ALA A CA 1
ATOM 1638 C C . ALA A 1 203 ? 4.653 7.421 0.311 1.00 95.81 203 ALA A C 1
ATOM 1640 O O . ALA A 1 203 ? 5.721 7.404 0.919 1.00 95.81 203 ALA A O 1
ATOM 1641 N N . GLU A 1 204 ? 4.188 6.383 -0.365 1.00 97.25 204 GLU A N 1
ATOM 1642 C CA . GLU A 1 204 ? 4.939 5.164 -0.620 1.00 97.25 204 GLU A CA 1
ATOM 1643 C C . GLU A 1 204 ? 4.487 4.613 -1.969 1.00 97.25 204 GLU A C 1
ATOM 1645 O O . GLU A 1 204 ? 3.286 4.597 -2.249 1.00 97.25 204 GLU A O 1
ATOM 1650 N N . ALA A 1 205 ? 5.418 4.128 -2.784 1.00 97.38 205 ALA A N 1
ATOM 1651 C CA . ALA A 1 205 ? 5.112 3.396 -4.006 1.00 97.38 205 ALA A CA 1
ATOM 1652 C C . ALA A 1 205 ? 5.744 2.002 -3.967 1.00 97.38 205 ALA A C 1
ATOM 1654 O O . ALA A 1 205 ? 6.831 1.803 -3.428 1.00 97.38 205 ALA A O 1
ATOM 1655 N N . PHE A 1 206 ? 5.039 1.024 -4.528 1.00 97.06 206 PHE A N 1
ATOM 1656 C CA . PHE A 1 206 ? 5.509 -0.349 -4.667 1.00 97.06 206 PHE A CA 1
ATOM 1657 C C . PHE A 1 206 ? 4.747 -1.051 -5.790 1.00 97.06 206 PHE A C 1
ATOM 1659 O O . PHE A 1 206 ? 3.516 -0.990 -5.860 1.00 97.06 206 PHE A O 1
ATOM 1666 N N . LEU A 1 207 ? 5.463 -1.801 -6.631 1.00 95.81 207 LEU A N 1
ATOM 1667 C CA . LEU A 1 207 ? 4.869 -2.483 -7.787 1.00 95.81 207 LEU A CA 1
ATOM 1668 C C . LEU A 1 207 ? 4.034 -1.474 -8.610 1.00 95.81 207 LEU A C 1
ATOM 1670 O O . LEU A 1 207 ? 4.473 -0.358 -8.852 1.00 95.81 207 LEU A O 1
ATOM 1674 N N . ASN A 1 208 ? 2.804 -1.822 -8.984 1.00 96.38 208 ASN A N 1
ATOM 1675 C CA . ASN A 1 208 ? 1.861 -0.925 -9.655 1.00 96.38 208 ASN A CA 1
ATOM 1676 C C . ASN A 1 208 ? 0.936 -0.155 -8.689 1.00 96.38 208 ASN A C 1
ATOM 1678 O O . ASN A 1 208 ? -0.220 0.095 -9.025 1.00 96.38 208 ASN A O 1
ATOM 1682 N N . ASN A 1 209 ? 1.388 0.134 -7.465 1.00 98.12 209 ASN A N 1
ATOM 1683 C CA . ASN A 1 209 ? 0.562 0.761 -6.434 1.00 98.12 209 ASN A CA 1
ATOM 1684 C C . ASN A 1 209 ? 1.298 1.918 -5.758 1.00 98.12 209 ASN A C 1
ATOM 1686 O O . ASN A 1 209 ? 2.520 1.895 -5.601 1.00 98.12 209 ASN A O 1
ATOM 1690 N N . SER A 1 210 ? 0.539 2.891 -5.272 1.00 97.62 210 SER A N 1
ATOM 1691 C CA . SER A 1 210 ? 1.005 3.861 -4.291 1.00 97.62 210 SER A CA 1
ATOM 1692 C C . SER A 1 210 ? -0.010 4.032 -3.175 1.00 97.62 210 SER A C 1
ATOM 1694 O O . SER A 1 210 ? -1.206 3.773 -3.325 1.00 97.62 210 SER A O 1
ATOM 1696 N N . VAL A 1 211 ? 0.492 4.409 -2.007 1.00 98.19 211 VAL A N 1
ATOM 1697 C CA . VAL A 1 211 ? -0.286 4.510 -0.781 1.00 98.19 211 VAL A CA 1
ATOM 1698 C C . VAL A 1 211 ? 0.044 5.820 -0.087 1.00 98.19 211 VAL A C 1
ATOM 1700 O O . VAL A 1 211 ? 1.213 6.178 0.054 1.00 98.19 211 VAL A O 1
ATOM 1703 N N . SER A 1 212 ? -0.984 6.526 0.377 1.00 97.62 212 SER A N 1
ATOM 1704 C CA . SER A 1 212 ? -0.809 7.785 1.096 1.00 97.62 212 SER A CA 1
ATOM 1705 C C . SER A 1 212 ? -1.825 7.957 2.223 1.00 97.62 212 SER A C 1
ATOM 1707 O O . SER A 1 212 ? -3.038 7.834 2.037 1.00 97.62 212 SER A O 1
ATOM 1709 N N . ALA A 1 213 ? -1.311 8.269 3.411 1.00 95.44 213 ALA A N 1
ATOM 1710 C CA . ALA A 1 213 ? -2.101 8.779 4.519 1.00 95.44 213 ALA A CA 1
ATOM 1711 C C . ALA A 1 213 ? -2.353 10.269 4.283 1.00 95.44 213 ALA A C 1
ATOM 1713 O O . ALA A 1 213 ? -1.383 11.018 4.214 1.00 95.44 213 ALA A O 1
ATOM 1714 N N . ILE A 1 214 ? -3.603 10.721 4.209 1.00 94.94 214 ILE A N 1
ATOM 1715 C CA . ILE A 1 214 ? -3.930 12.133 3.967 1.00 94.94 214 ILE A CA 1
ATOM 1716 C C . ILE A 1 214 ? -4.631 12.767 5.161 1.00 94.94 214 ILE A C 1
ATOM 1718 O O . ILE A 1 214 ? -5.448 12.146 5.844 1.00 94.94 214 ILE A O 1
ATOM 1722 N N . GLN A 1 215 ? -4.316 14.035 5.404 1.00 91.88 215 GLN A N 1
ATOM 1723 C CA . GLN A 1 215 ? -5.021 14.840 6.393 1.00 91.88 215 GLN A CA 1
ATOM 1724 C C . GLN A 1 215 ? -6.451 15.097 5.913 1.00 91.88 215 GLN A C 1
ATOM 1726 O O . GLN A 1 215 ? -6.688 15.354 4.732 1.00 91.88 215 GLN A O 1
ATOM 1731 N N . THR A 1 216 ? -7.404 15.092 6.840 1.00 85.06 216 THR A N 1
ATOM 1732 C CA . THR A 1 216 ? -8.833 15.279 6.529 1.00 85.06 216 THR A CA 1
ATOM 1733 C C . THR A 1 216 ? -9.206 16.686 6.056 1.00 85.06 216 THR A C 1
ATOM 1735 O O . THR A 1 216 ? -10.352 16.934 5.689 1.00 85.06 216 THR A O 1
ATOM 1738 N N . ASP A 1 217 ? -8.263 17.619 6.130 1.00 88.19 217 ASP A N 1
ATOM 1739 C CA . ASP A 1 217 ? -8.362 19.020 5.725 1.00 88.19 217 ASP A CA 1
ATOM 1740 C C . ASP A 1 217 ? -7.307 19.408 4.674 1.00 88.19 217 ASP A C 1
ATOM 1742 O O . ASP A 1 217 ? -7.142 20.588 4.377 1.00 88.19 217 ASP A O 1
ATOM 1746 N N . LEU A 1 218 ? -6.614 18.429 4.079 1.00 90.25 218 LEU A N 1
ATOM 1747 C CA . LEU A 1 218 ? -5.713 18.653 2.950 1.00 90.25 218 LEU A CA 1
ATOM 1748 C C . LEU A 1 218 ? -6.453 19.326 1.782 1.00 90.25 218 LEU A C 1
ATOM 1750 O O . LEU A 1 218 ? -7.474 18.814 1.312 1.00 90.25 218 LEU A O 1
ATOM 1754 N N . THR A 1 219 ? -5.892 20.431 1.293 1.00 88.31 219 THR A N 1
ATOM 1755 C CA . THR A 1 219 ? -6.405 21.209 0.153 1.00 88.31 219 THR A CA 1
ATOM 1756 C C . THR A 1 219 ? -5.435 21.276 -1.028 1.00 88.31 219 THR A C 1
ATOM 1758 O O . THR A 1 219 ? -5.874 21.474 -2.158 1.00 88.31 219 THR A O 1
ATOM 1761 N N . ASP A 1 220 ? -4.132 21.100 -0.793 1.00 93.19 220 ASP A N 1
ATOM 1762 C CA . ASP A 1 220 ? -3.105 21.195 -1.834 1.00 93.19 220 ASP A CA 1
ATOM 1763 C C . ASP A 1 220 ? -2.801 19.821 -2.450 1.00 93.19 220 ASP A C 1
ATOM 1765 O O . ASP A 1 220 ? -1.904 19.086 -2.023 1.00 93.19 220 ASP A O 1
ATOM 1769 N N . PHE A 1 221 ? -3.580 19.461 -3.471 1.00 95.44 221 PHE A N 1
ATOM 1770 C CA . PHE A 1 221 ? -3.383 18.211 -4.205 1.00 95.44 221 PHE A CA 1
ATOM 1771 C C . PHE A 1 221 ? -2.179 18.250 -5.149 1.00 95.44 221 PHE A C 1
ATOM 1773 O O . PHE A 1 221 ? -1.657 17.187 -5.481 1.00 95.44 221 PHE A O 1
ATOM 1780 N N . ASN A 1 222 ? -1.692 19.438 -5.532 1.00 95.69 222 ASN A N 1
ATOM 1781 C CA . ASN A 1 222 ? -0.479 19.556 -6.341 1.00 95.69 222 ASN A CA 1
ATOM 1782 C C . ASN A 1 222 ? 0.725 19.036 -5.562 1.00 95.69 222 ASN A C 1
ATOM 1784 O O . ASN A 1 222 ? 1.475 18.204 -6.073 1.00 95.69 222 ASN A O 1
ATOM 1788 N N . VAL A 1 223 ? 0.888 19.479 -4.313 1.00 95.69 223 VAL A N 1
ATOM 1789 C CA . VAL A 1 223 ? 1.986 19.019 -3.454 1.00 95.69 223 VAL A CA 1
ATOM 1790 C C . VAL A 1 223 ? 1.862 17.522 -3.173 1.00 95.69 223 VAL A C 1
ATOM 1792 O O . VAL A 1 223 ? 2.844 16.797 -3.330 1.00 95.69 223 VAL A O 1
ATOM 1795 N N . LEU A 1 224 ? 0.660 17.039 -2.836 1.00 96.31 224 LEU A N 1
ATOM 1796 C CA . LEU A 1 224 ? 0.407 15.609 -2.621 1.00 96.31 224 LEU A CA 1
ATOM 1797 C C . LEU A 1 224 ? 0.823 14.771 -3.833 1.00 96.31 224 LEU A C 1
ATOM 1799 O O . LEU A 1 224 ? 1.649 13.870 -3.711 1.00 96.31 224 LEU A O 1
ATOM 1803 N N . LEU A 1 225 ? 0.272 15.071 -5.008 1.00 96.50 225 LEU A N 1
ATOM 1804 C CA . LEU A 1 225 ? 0.473 14.248 -6.198 1.00 96.50 225 LEU A CA 1
ATOM 1805 C C . LEU A 1 225 ? 1.877 14.397 -6.781 1.00 96.50 225 LEU A C 1
ATOM 1807 O O . LEU A 1 225 ? 2.383 13.433 -7.346 1.00 96.50 225 LEU A O 1
ATOM 1811 N N . SER A 1 226 ? 2.545 15.536 -6.582 1.00 96.38 226 SER A N 1
ATOM 1812 C CA . SER A 1 226 ? 3.963 15.695 -6.935 1.00 96.38 226 SER A CA 1
ATOM 1813 C C . SER A 1 226 ? 4.851 14.756 -6.119 1.00 96.38 226 SER A C 1
ATOM 1815 O O . SER A 1 226 ? 5.716 14.084 -6.678 1.00 96.38 226 SER A O 1
ATOM 1817 N N . VAL A 1 227 ? 4.619 14.662 -4.804 1.00 96.94 227 VAL A N 1
ATOM 1818 C CA . VAL A 1 227 ? 5.356 13.726 -3.941 1.00 96.94 227 VAL A CA 1
ATOM 1819 C C . VAL A 1 227 ? 5.004 12.281 -4.292 1.00 96.94 227 VAL A C 1
ATOM 1821 O O . VAL A 1 227 ? 5.889 11.439 -4.388 1.00 96.94 227 VAL A O 1
ATOM 1824 N N . MET A 1 228 ? 3.735 11.973 -4.560 1.00 97.44 228 MET A N 1
ATOM 1825 C CA . MET A 1 228 ? 3.361 10.617 -4.975 1.00 97.44 228 MET A CA 1
ATOM 1826 C C . MET A 1 228 ? 3.984 10.228 -6.317 1.00 97.44 228 MET A C 1
ATOM 1828 O O . MET A 1 228 ? 4.474 9.112 -6.446 1.00 97.44 228 MET A O 1
ATOM 1832 N N . LEU A 1 229 ? 4.019 11.133 -7.299 1.00 97.12 229 LEU A N 1
ATOM 1833 C CA . LEU A 1 229 ? 4.711 10.902 -8.568 1.00 97.12 229 LEU A CA 1
ATOM 1834 C C . LEU A 1 229 ? 6.217 10.700 -8.370 1.00 97.12 229 LEU A C 1
ATOM 1836 O O . LEU A 1 229 ? 6.783 9.838 -9.034 1.00 97.12 229 LEU A O 1
ATOM 1840 N N . HIS A 1 230 ? 6.852 11.428 -7.443 1.00 97.12 230 HIS A N 1
ATOM 1841 C CA . HIS A 1 230 ? 8.251 11.191 -7.076 1.00 97.12 230 HIS A CA 1
ATOM 1842 C C . HIS A 1 230 ? 8.475 9.743 -6.617 1.00 97.12 230 HIS A C 1
ATOM 1844 O O . HIS A 1 230 ? 9.361 9.071 -7.141 1.00 97.12 230 HIS A O 1
ATOM 1850 N N . GLU A 1 231 ? 7.633 9.230 -5.715 1.00 97.88 231 GLU A N 1
ATOM 1851 C CA . GLU A 1 231 ? 7.727 7.833 -5.271 1.00 97.88 231 GLU A CA 1
ATOM 1852 C C . GLU A 1 231 ? 7.480 6.842 -6.419 1.00 97.88 231 GLU A C 1
ATOM 1854 O O . GLU A 1 231 ? 8.188 5.847 -6.564 1.00 97.88 231 GLU A O 1
ATOM 1859 N N . ILE A 1 232 ? 6.505 7.125 -7.288 1.00 97.25 232 ILE A N 1
ATOM 1860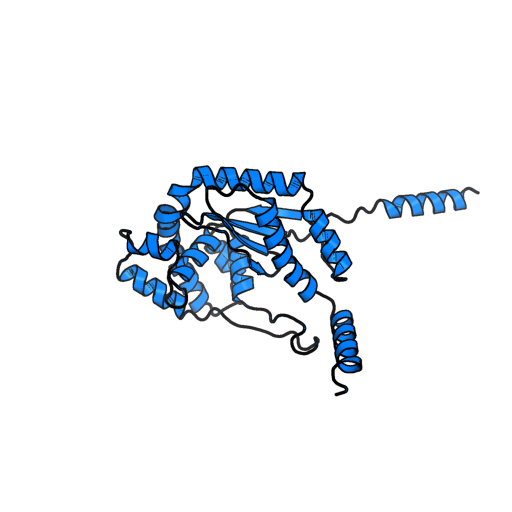 C CA . ILE A 1 232 ? 6.211 6.298 -8.468 1.00 97.25 232 ILE A CA 1
ATOM 1861 C C . ILE A 1 232 ? 7.392 6.291 -9.452 1.00 97.25 232 ILE A C 1
ATOM 1863 O O . ILE A 1 232 ? 7.663 5.274 -10.088 1.00 97.25 232 ILE A O 1
ATOM 1867 N N . PHE A 1 233 ? 8.134 7.390 -9.577 1.00 97.69 233 PHE A N 1
ATOM 1868 C CA . PHE A 1 233 ? 9.300 7.463 -10.459 1.00 97.69 233 PHE A CA 1
ATOM 1869 C C . PHE A 1 233 ? 10.472 6.617 -9.965 1.00 97.69 233 PHE A C 1
ATOM 1871 O O . PHE A 1 233 ? 11.216 6.104 -10.801 1.00 97.69 233 PHE A O 1
ATOM 1878 N N . HIS A 1 234 ? 10.592 6.367 -8.656 1.00 96.56 234 HIS A N 1
ATOM 1879 C CA . HIS A 1 234 ? 11.528 5.350 -8.162 1.00 96.56 234 HIS A CA 1
ATOM 1880 C C . HIS A 1 234 ? 11.190 3.964 -8.715 1.00 96.56 234 HIS A C 1
ATOM 1882 O O . HIS A 1 234 ? 12.103 3.239 -9.096 1.00 96.56 234 HIS A O 1
ATOM 1888 N N . ILE A 1 235 ? 9.902 3.622 -8.859 1.00 96.31 235 ILE A N 1
ATOM 1889 C CA . ILE A 1 235 ? 9.478 2.366 -9.504 1.00 96.31 235 ILE A CA 1
ATOM 1890 C C . ILE A 1 235 ? 9.854 2.354 -10.985 1.00 96.31 235 ILE A C 1
ATOM 1892 O O . ILE A 1 235 ? 10.399 1.369 -11.470 1.00 96.31 235 ILE A O 1
ATOM 1896 N N . LEU A 1 236 ? 9.600 3.444 -11.715 1.00 96.56 236 LEU A N 1
ATOM 1897 C CA . LEU A 1 236 ? 9.951 3.507 -13.136 1.00 96.56 236 LEU A CA 1
ATOM 1898 C C . LEU A 1 236 ? 11.456 3.372 -13.360 1.00 96.56 236 LEU A C 1
ATOM 1900 O O . LEU A 1 236 ? 11.869 2.635 -14.253 1.00 96.56 236 LEU A O 1
ATOM 1904 N N . TYR A 1 237 ? 12.269 4.042 -12.544 1.00 96.38 237 TYR A N 1
ATOM 1905 C CA . TYR A 1 237 ? 13.714 3.864 -12.564 1.00 96.38 237 TYR A CA 1
ATOM 1906 C C . TYR A 1 237 ? 14.100 2.418 -12.244 1.00 96.38 237 TYR A C 1
ATOM 1908 O O . TYR A 1 237 ? 14.974 1.853 -12.898 1.00 96.38 237 TYR A O 1
ATOM 1916 N N . ASP A 1 238 ? 13.474 1.804 -11.246 1.00 95.62 238 ASP A N 1
ATOM 1917 C CA . ASP A 1 238 ? 13.765 0.431 -10.848 1.00 95.62 238 ASP A CA 1
ATOM 1918 C C . ASP A 1 238 ? 13.442 -0.592 -11.953 1.00 95.62 238 ASP A C 1
ATOM 1920 O O . ASP A 1 238 ? 14.212 -1.517 -12.186 1.00 95.62 238 ASP A O 1
ATOM 1924 N N . GLU A 1 239 ? 12.357 -0.389 -12.699 1.00 95.00 239 GLU A N 1
ATOM 1925 C CA . GLU A 1 239 ? 11.881 -1.286 -13.765 1.00 95.00 239 GLU A CA 1
ATOM 1926 C C . GLU A 1 239 ? 12.587 -1.102 -15.127 1.00 95.00 239 GLU A C 1
ATOM 1928 O O . GLU A 1 239 ? 12.182 -1.689 -16.134 1.00 95.00 239 GLU A O 1
ATOM 1933 N N . GLN A 1 240 ? 13.665 -0.314 -15.194 1.00 96.12 240 GLN A N 1
ATOM 1934 C CA . GLN A 1 240 ? 14.505 -0.255 -16.395 1.00 96.12 240 GLN A CA 1
ATOM 1935 C C . GLN A 1 240 ? 15.048 -1.642 -16.757 1.00 96.12 240 GLN A C 1
ATOM 1937 O O . GLN A 1 240 ? 15.425 -2.426 -15.890 1.00 96.12 240 GLN A O 1
ATOM 1942 N N . SER A 1 241 ? 15.171 -1.925 -18.056 1.00 95.25 241 SER A N 1
ATOM 1943 C CA . SER A 1 241 ? 15.693 -3.218 -18.514 1.00 95.25 241 SER A CA 1
ATOM 1944 C C . SER A 1 241 ? 17.120 -3.501 -18.022 1.00 95.25 241 SER A C 1
ATOM 1946 O O . SER A 1 241 ? 17.937 -2.588 -17.877 1.00 95.25 241 SER A O 1
ATOM 1948 N N . VAL A 1 242 ? 17.462 -4.788 -17.894 1.00 96.25 242 VAL A N 1
ATOM 1949 C CA . VAL A 1 242 ? 18.827 -5.266 -17.591 1.00 96.25 242 VAL A CA 1
ATOM 1950 C C . VAL A 1 242 ? 19.878 -4.609 -18.489 1.00 96.25 242 VAL A C 1
ATOM 1952 O O . VAL A 1 242 ? 20.934 -4.206 -18.013 1.00 96.25 242 VAL A O 1
ATOM 1955 N N . LYS A 1 243 ? 19.581 -4.455 -19.788 1.00 96.00 243 LYS A N 1
ATOM 1956 C CA . LYS A 1 243 ? 20.481 -3.798 -20.744 1.00 96.00 243 LYS A CA 1
ATOM 1957 C C . LYS A 1 243 ? 20.805 -2.366 -20.312 1.00 96.00 243 LYS A C 1
ATOM 1959 O O . LYS A 1 243 ? 21.975 -2.018 -20.225 1.00 96.00 243 LYS A O 1
ATOM 1964 N N . VAL A 1 244 ? 19.780 -1.569 -20.015 1.00 95.38 244 VAL A N 1
ATOM 1965 C CA . VAL A 1 244 ? 19.948 -0.168 -19.598 1.00 95.38 244 VAL A CA 1
ATOM 1966 C C . VAL A 1 244 ? 20.704 -0.084 -18.271 1.00 95.38 244 VAL A C 1
ATOM 1968 O O . VAL A 1 244 ? 21.618 0.723 -18.137 1.00 95.38 244 VAL A O 1
ATOM 1971 N N . LYS A 1 245 ? 20.394 -0.959 -17.307 1.00 96.00 245 LYS A N 1
ATOM 1972 C CA . LYS A 1 245 ? 21.116 -1.014 -16.026 1.00 96.00 245 LYS A CA 1
ATOM 1973 C C . LYS A 1 245 ? 22.595 -1.379 -16.196 1.00 96.00 245 LYS A C 1
ATOM 1975 O O . LYS A 1 245 ? 23.435 -0.761 -15.550 1.00 96.00 245 LYS A O 1
ATOM 1980 N N . ASN A 1 246 ? 22.921 -2.315 -17.090 1.00 96.19 246 ASN A N 1
ATOM 1981 C CA . ASN A 1 246 ? 24.307 -2.665 -17.426 1.00 96.19 246 ASN A CA 1
ATOM 1982 C C . ASN A 1 246 ? 25.052 -1.515 -18.113 1.00 96.19 246 ASN A C 1
ATOM 1984 O O . ASN A 1 246 ? 26.225 -1.295 -17.829 1.00 96.19 246 ASN A O 1
ATOM 1988 N N . GLU A 1 247 ? 24.391 -0.780 -19.012 1.00 95.12 247 GLU A N 1
ATOM 1989 C CA . GLU A 1 247 ? 24.978 0.404 -19.650 1.00 95.12 247 GLU A CA 1
ATOM 1990 C C . GLU A 1 247 ? 25.310 1.469 -18.597 1.00 95.12 247 GLU A C 1
ATOM 1992 O O . GLU A 1 247 ? 26.441 1.950 -18.559 1.00 95.12 247 GLU A O 1
ATOM 1997 N N . ILE A 1 248 ? 24.372 1.775 -17.692 1.00 93.56 248 ILE A N 1
ATOM 1998 C CA . ILE A 1 248 ? 24.583 2.709 -16.574 1.00 93.56 248 ILE A CA 1
ATOM 1999 C C . ILE A 1 248 ? 25.760 2.264 -15.696 1.00 93.56 248 ILE A C 1
ATOM 2001 O O . ILE A 1 248 ? 26.648 3.071 -15.422 1.00 93.56 248 ILE A O 1
ATOM 2005 N N . ASP A 1 249 ? 25.792 0.997 -15.275 1.00 94.25 249 ASP A N 1
ATOM 2006 C CA . ASP A 1 249 ? 26.884 0.457 -14.456 1.00 94.25 249 ASP A CA 1
ATOM 2007 C C . ASP A 1 249 ? 28.240 0.593 -15.167 1.00 94.25 249 ASP A C 1
ATOM 2009 O O . ASP A 1 249 ? 29.188 1.127 -14.593 1.00 94.25 249 ASP A O 1
ATOM 2013 N N . ALA A 1 250 ? 28.318 0.234 -16.452 1.00 94.19 250 ALA A N 1
ATOM 2014 C CA . ALA A 1 250 ? 29.538 0.373 -17.244 1.00 94.19 250 ALA A CA 1
ATOM 2015 C C . ALA A 1 250 ? 30.034 1.829 -17.326 1.00 94.19 250 ALA A C 1
ATOM 2017 O O . ALA A 1 250 ? 31.240 2.063 -17.211 1.00 94.19 250 ALA A O 1
ATOM 2018 N N . TYR A 1 251 ? 29.132 2.809 -17.475 1.00 92.69 251 TYR A N 1
ATOM 2019 C CA . TYR A 1 251 ? 29.497 4.230 -17.427 1.00 92.69 251 TYR A CA 1
ATOM 2020 C C . TYR A 1 251 ? 30.076 4.624 -16.063 1.00 92.69 251 TYR A C 1
ATOM 2022 O O . TYR A 1 251 ? 31.116 5.282 -16.009 1.00 92.69 251 TYR A O 1
ATOM 2030 N N . PHE A 1 252 ? 29.462 4.188 -14.958 1.00 90.12 252 PHE A N 1
ATOM 2031 C CA . PHE A 1 252 ? 29.989 4.459 -13.617 1.00 90.12 252 PHE A CA 1
ATOM 2032 C C . PHE A 1 252 ? 31.377 3.846 -13.403 1.00 90.12 252 PHE A C 1
ATOM 2034 O O . PHE A 1 252 ? 32.276 4.523 -12.901 1.00 90.12 252 PHE A O 1
ATOM 2041 N N . GLN A 1 253 ? 31.589 2.600 -13.832 1.00 88.94 253 GLN A N 1
ATOM 2042 C CA . GLN A 1 253 ? 32.894 1.938 -13.738 1.00 88.94 253 GLN A CA 1
ATOM 2043 C C . GLN A 1 253 ? 33.969 2.656 -14.568 1.00 88.94 253 GLN A C 1
ATOM 2045 O O . GLN A 1 253 ? 35.111 2.794 -14.127 1.00 88.94 253 GLN A O 1
ATOM 2050 N N . ALA A 1 254 ? 33.618 3.135 -15.765 1.00 89.31 254 ALA A N 1
ATOM 2051 C CA . ALA A 1 254 ? 34.557 3.789 -16.672 1.00 89.31 254 ALA A CA 1
ATOM 2052 C C . ALA A 1 254 ? 35.017 5.177 -16.194 1.00 89.31 254 ALA A C 1
ATOM 2054 O O . ALA A 1 254 ? 36.183 5.520 -16.423 1.00 89.31 254 ALA A O 1
ATOM 2055 N N . GLU A 1 255 ? 34.123 5.933 -15.546 1.00 84.88 255 GLU A N 1
ATOM 2056 C CA . GLU A 1 255 ? 34.320 7.350 -15.203 1.00 84.88 255 GLU A CA 1
ATOM 2057 C C . GLU A 1 255 ? 34.627 7.603 -13.716 1.00 84.88 255 GLU A C 1
ATOM 2059 O O . GLU A 1 255 ? 35.316 8.569 -13.399 1.00 84.88 255 GLU A O 1
ATOM 2064 N N . PHE A 1 256 ? 34.163 6.752 -12.792 1.00 72.00 256 PHE A N 1
ATOM 2065 C CA . PHE A 1 256 ? 34.240 7.033 -11.347 1.00 72.00 256 PHE A CA 1
ATOM 2066 C C . PHE A 1 256 ? 35.109 6.061 -10.540 1.00 72.00 256 PHE A C 1
ATOM 2068 O O . PHE A 1 256 ? 35.534 6.413 -9.442 1.00 72.00 256 PHE A O 1
ATOM 2075 N N . ILE A 1 257 ? 35.416 4.868 -11.060 1.00 62.34 257 ILE A N 1
ATOM 2076 C CA . ILE A 1 257 ? 36.202 3.835 -10.344 1.00 62.34 257 ILE A CA 1
ATOM 2077 C C . ILE A 1 257 ? 37.668 3.778 -10.837 1.00 62.34 257 ILE A C 1
ATOM 2079 O O . ILE A 1 257 ? 38.449 2.914 -10.450 1.00 62.34 257 ILE A O 1
ATOM 2083 N N . LYS A 1 258 ? 38.098 4.762 -11.640 1.00 52.78 258 LYS A N 1
ATOM 2084 C CA . LYS A 1 258 ? 39.503 4.955 -12.054 1.00 52.78 258 LYS A CA 1
ATOM 2085 C C . LYS A 1 258 ? 40.299 5.913 -11.145 1.00 52.78 258 LYS A C 1
ATOM 2087 O O . LYS A 1 258 ? 41.158 6.638 -11.648 1.00 52.78 258 LYS A O 1
ATOM 2092 N N . VAL A 1 259 ? 40.019 5.934 -9.839 1.00 46.84 259 VAL A N 1
ATOM 2093 C CA . VAL A 1 259 ? 40.824 6.664 -8.835 1.00 46.84 259 VAL A CA 1
ATOM 2094 C C . VAL A 1 259 ? 41.569 5.677 -7.955 1.00 46.84 259 VAL A C 1
ATOM 2096 O O . VAL A 1 259 ? 40.897 4.789 -7.388 1.00 46.84 259 VAL A O 1
#

Radius of gyration: 22.27 Å; chains: 1; bounding box: 58×42×86 Å

Sequence (259 aa):
MKQRLLLLAFSLFTTLASGQKPVFNVRYSELLTTYIFAKNLTAGYGDNPFKTEFKKSKYATEKYQRLISQLDTLGINYTYQFSEYPYGSKMRGMTESILKKNLIASDNLTDFKLRSVGLIPNSSLNQLTNILSAFMPVYNELIYLPNKSKFELQLAAISNFIVTENIPGYFETGINFYNTVWDSSIPFEIAFYPLPNSKGFTAEAFLNNSVSAIQTDLTDFNVLLSVMLHEIFHILYDEQSVKVKNEIDAYFQAEFIKV